Protein AF-A0A657AWH0-F1 (afdb_monomer)

Structure (mmCIF, N/CA/C/O backbone):
data_AF-A0A657AWH0-F1
#
_entry.id   AF-A0A657AWH0-F1
#
loop_
_atom_site.group_PDB
_atom_site.id
_atom_site.type_symbol
_atom_site.label_atom_id
_atom_site.label_alt_id
_atom_site.label_comp_id
_atom_site.label_asym_id
_atom_site.label_entity_id
_atom_site.label_seq_id
_atom_site.pdbx_PDB_ins_code
_atom_site.Cartn_x
_atom_site.Cartn_y
_atom_site.Cartn_z
_atom_site.occupancy
_atom_site.B_iso_or_equiv
_atom_site.auth_seq_id
_atom_site.auth_comp_id
_atom_site.auth_asym_id
_atom_site.auth_atom_id
_atom_site.pdbx_PDB_model_num
ATOM 1 N N . MET A 1 1 ? -33.103 8.317 10.603 1.00 41.94 1 MET A N 1
ATOM 2 C CA . MET A 1 1 ? -32.409 8.074 11.887 1.00 41.94 1 MET A CA 1
ATOM 3 C C . MET A 1 1 ? -31.650 9.346 12.237 1.00 41.94 1 MET A C 1
ATOM 5 O O . MET A 1 1 ? -31.169 9.985 11.307 1.00 41.94 1 MET A O 1
ATOM 9 N N . PRO A 1 2 ? -31.674 9.815 13.493 1.00 45.28 2 PRO A N 1
ATOM 10 C CA . PRO A 1 2 ? -31.278 11.178 13.816 1.00 45.28 2 PRO A CA 1
ATOM 11 C C . PRO A 1 2 ? -29.752 11.304 13.799 1.00 45.28 2 PRO A C 1
ATOM 13 O O . PRO A 1 2 ? -29.059 10.669 14.582 1.00 45.28 2 PRO A O 1
ATOM 16 N N . VAL A 1 3 ? -29.249 12.171 12.924 1.00 48.19 3 VAL A N 1
ATOM 17 C CA . VAL A 1 3 ? -27.823 12.507 12.744 1.00 48.19 3 VAL A CA 1
ATOM 18 C C . VAL A 1 3 ? -27.171 13.054 14.033 1.00 48.19 3 VAL A C 1
ATOM 20 O O . VAL A 1 3 ? -25.956 13.026 14.174 1.00 48.19 3 VAL A O 1
ATOM 23 N N . PHE A 1 4 ? -27.971 13.490 15.012 1.00 43.38 4 PHE A N 1
ATOM 24 C CA . PHE A 1 4 ? -27.504 14.052 16.284 1.00 43.38 4 PHE A CA 1
ATOM 25 C C . PHE A 1 4 ? -26.881 13.033 17.257 1.00 43.38 4 PHE A C 1
ATOM 27 O O . PHE A 1 4 ? -26.066 13.433 18.076 1.00 43.38 4 PHE A O 1
ATOM 34 N N . ALA A 1 5 ? -27.216 11.739 17.167 1.00 62.78 5 ALA A N 1
ATOM 35 C CA . ALA A 1 5 ? -26.705 10.730 18.107 1.00 62.78 5 ALA A CA 1
ATOM 36 C C . ALA A 1 5 ? -25.259 10.290 17.805 1.00 62.78 5 ALA A C 1
ATOM 38 O O . ALA A 1 5 ? -24.526 9.920 18.716 1.00 62.78 5 ALA A O 1
ATOM 39 N N . ILE A 1 6 ? -24.837 10.351 16.538 1.00 68.44 6 ILE A N 1
ATOM 40 C CA . ILE A 1 6 ? -23.516 9.861 16.113 1.00 68.44 6 ILE A CA 1
ATOM 41 C C . ILE A 1 6 ? -22.410 10.826 16.551 1.00 68.44 6 ILE A C 1
ATOM 43 O O . ILE A 1 6 ? -21.406 10.380 17.092 1.00 68.44 6 ILE A O 1
ATOM 47 N N . ALA A 1 7 ? -22.614 12.138 16.396 1.00 77.12 7 ALA A N 1
ATOM 48 C CA . ALA A 1 7 ? -21.608 13.141 16.756 1.00 77.12 7 ALA A CA 1
ATOM 49 C C . ALA A 1 7 ? -21.293 13.161 18.266 1.00 77.12 7 ALA A C 1
ATOM 51 O O . ALA A 1 7 ? -20.150 13.373 18.666 1.00 77.12 7 ALA A O 1
ATOM 52 N N . GLU A 1 8 ? -22.299 12.922 19.113 1.00 83.50 8 GLU A N 1
ATOM 53 C CA . GLU A 1 8 ? -22.112 12.829 20.565 1.00 83.50 8 GLU A CA 1
ATOM 54 C C . GLU A 1 8 ? -21.352 11.551 20.953 1.00 83.50 8 GLU A C 1
ATOM 56 O O . GLU A 1 8 ? -20.449 11.586 21.789 1.00 83.50 8 GLU A O 1
ATOM 61 N N . VAL A 1 9 ? -21.665 10.423 20.307 1.00 85.25 9 VAL A N 1
ATOM 62 C CA . VAL A 1 9 ? -20.951 9.157 20.524 1.00 85.25 9 VAL A CA 1
ATOM 63 C C . VAL A 1 9 ? -19.504 9.238 20.039 1.00 85.25 9 VAL A C 1
ATOM 65 O O . VAL A 1 9 ? -18.604 8.807 20.755 1.00 85.25 9 VAL A O 1
ATOM 68 N N . GLU A 1 10 ? -19.265 9.833 18.873 1.00 88.00 10 GLU A N 1
ATOM 69 C CA . GLU A 1 10 ? -17.925 10.075 18.334 1.00 88.00 10 GLU A CA 1
ATOM 70 C C . GLU A 1 10 ? -17.075 10.891 19.315 1.00 88.00 10 GLU A C 1
ATOM 72 O O . GLU A 1 10 ? -16.005 10.435 19.715 1.00 88.00 10 GLU A O 1
ATOM 77 N N . GLN A 1 11 ? -17.587 12.021 19.819 1.00 87.88 11 GLN A N 1
ATOM 78 C CA . GLN A 1 11 ? -16.878 12.821 20.826 1.00 87.88 11 GLN A CA 1
ATOM 79 C C . GLN A 1 11 ? -16.586 12.048 22.117 1.00 87.88 11 GLN A C 1
ATOM 81 O O . GLN A 1 11 ? -15.504 12.190 22.696 1.00 87.88 11 GLN A O 1
ATOM 86 N N . ASN A 1 12 ? -17.533 11.232 22.587 1.00 89.44 12 ASN A N 1
ATOM 87 C CA . ASN A 1 12 ? -17.346 10.423 23.790 1.00 89.44 12 ASN A CA 1
ATOM 88 C C . ASN A 1 12 ? -16.247 9.373 23.595 1.00 89.44 12 ASN A C 1
ATOM 90 O O . ASN A 1 12 ? -15.359 9.247 24.444 1.00 89.44 12 ASN A O 1
ATOM 94 N N . ILE A 1 13 ? -16.273 8.670 22.461 1.00 91.12 13 ILE A N 1
ATOM 95 C CA . ILE A 1 13 ? -15.267 7.676 22.081 1.00 91.12 13 ILE A CA 1
ATOM 96 C C . ILE A 1 13 ? -13.889 8.330 21.963 1.00 91.12 13 ILE A C 1
ATOM 98 O O . ILE A 1 13 ? -12.938 7.861 22.588 1.00 91.12 13 ILE A O 1
ATOM 102 N N . GLU A 1 14 ? -13.774 9.439 21.232 1.00 90.44 14 GLU A N 1
ATOM 103 C CA . GLU A 1 14 ? -12.513 10.165 21.070 1.00 90.44 14 GLU A CA 1
ATOM 104 C C . GLU A 1 14 ? -11.938 10.623 22.414 1.00 90.44 14 GLU A C 1
ATOM 106 O O . GLU A 1 14 ? -10.754 10.421 22.697 1.00 90.44 14 GLU A O 1
ATOM 111 N N . SER A 1 15 ? -12.774 11.213 23.272 1.00 90.00 15 SER A N 1
ATOM 112 C CA . SER A 1 15 ? -12.356 11.701 24.588 1.00 90.00 15 SER A CA 1
ATOM 113 C C . SER A 1 15 ? -11.879 10.568 25.496 1.00 90.00 15 SER A C 1
ATOM 115 O O . SER A 1 15 ? -10.852 10.703 26.168 1.00 90.00 15 SER A O 1
ATOM 117 N N . ALA A 1 16 ? -12.603 9.446 25.521 1.00 90.81 16 ALA A N 1
ATOM 118 C CA . ALA A 1 16 ? -12.255 8.286 26.334 1.00 90.81 16 ALA A CA 1
ATOM 119 C C . ALA A 1 16 ? -10.947 7.638 25.859 1.00 90.81 16 ALA A C 1
ATOM 121 O O . ALA A 1 16 ? -10.026 7.439 26.658 1.00 90.81 16 ALA A O 1
ATOM 122 N N . LEU A 1 17 ? -10.824 7.395 24.551 1.00 89.31 17 LEU A N 1
ATOM 123 C CA . LEU A 1 17 ? -9.635 6.793 23.956 1.00 89.31 17 LEU A CA 1
ATOM 124 C C . LEU A 1 17 ? -8.396 7.665 24.143 1.00 89.31 17 LEU A C 1
ATOM 126 O O . LEU A 1 17 ? -7.354 7.159 24.550 1.00 89.31 17 LEU A O 1
ATOM 130 N N . LYS A 1 18 ? -8.508 8.980 23.936 1.00 89.69 18 LYS A N 1
ATOM 131 C CA . LYS A 1 18 ? -7.383 9.909 24.108 1.00 89.69 18 LYS A CA 1
ATOM 132 C C . LYS A 1 18 ? -6.888 9.978 25.554 1.00 89.69 18 LYS A C 1
ATOM 134 O O . LYS A 1 18 ? -5.698 10.172 25.787 1.00 89.69 18 LYS A O 1
ATOM 139 N N . LYS A 1 19 ? -7.781 9.816 26.538 1.00 90.31 19 LYS A N 1
ATOM 140 C CA . LYS A 1 19 ? -7.402 9.742 27.960 1.00 90.31 19 LYS A CA 1
ATOM 141 C C . LYS A 1 19 ? -6.663 8.446 28.289 1.00 90.31 19 LYS A C 1
ATOM 143 O O . LYS A 1 19 ? -5.699 8.487 29.047 1.00 90.31 19 LYS A O 1
ATOM 148 N N . ALA A 1 20 ? -7.116 7.317 27.745 1.00 89.50 20 ALA A N 1
ATOM 149 C CA . ALA A 1 20 ? -6.530 6.005 28.016 1.00 89.50 20 ALA A CA 1
ATOM 150 C C . ALA A 1 20 ? -5.226 5.760 27.236 1.00 89.50 20 ALA A C 1
ATOM 152 O O . ALA A 1 20 ? -4.287 5.169 27.768 1.00 89.50 20 ALA A O 1
ATOM 153 N N . VAL A 1 21 ? -5.158 6.226 25.986 1.00 87.81 21 VAL A N 1
ATOM 154 C CA . VAL A 1 21 ? -4.038 6.025 25.061 1.00 87.81 21 VAL A CA 1
ATOM 155 C C . VAL A 1 21 ? -3.702 7.359 24.376 1.00 87.81 21 VAL A C 1
ATOM 157 O O . VAL A 1 21 ? -4.135 7.608 23.253 1.00 87.81 21 VAL A O 1
ATOM 160 N N . PRO A 1 22 ? -2.905 8.237 25.016 1.00 86.38 22 PRO A N 1
ATOM 161 C CA . PRO A 1 22 ? -2.640 9.588 24.507 1.00 86.38 22 PRO A CA 1
ATOM 162 C C . PRO A 1 22 ? -1.985 9.653 23.120 1.00 86.38 22 PRO A C 1
ATOM 164 O O . PRO A 1 22 ? -2.101 10.673 22.447 1.00 86.38 22 PRO A O 1
ATOM 167 N N . GLN A 1 23 ? -1.292 8.587 22.701 1.00 84.31 23 GLN A N 1
ATOM 168 C CA . GLN A 1 23 ? -0.669 8.481 21.375 1.00 84.31 23 GLN A CA 1
ATOM 169 C C . GLN A 1 23 ? -1.602 7.963 20.264 1.00 84.31 23 GLN A C 1
ATOM 171 O O . GLN A 1 23 ? -1.185 7.885 19.108 1.00 84.31 23 GLN A O 1
ATOM 176 N N . LEU A 1 24 ? -2.830 7.555 20.600 1.00 83.69 24 LEU A N 1
ATOM 177 C CA . LEU A 1 24 ? -3.808 7.101 19.618 1.00 83.69 24 LEU A CA 1
ATOM 178 C C . LEU A 1 24 ? -4.479 8.323 18.984 1.00 83.69 24 LEU A C 1
ATOM 180 O O . LEU A 1 24 ? -5.140 9.098 19.677 1.00 83.69 24 LEU A O 1
ATOM 184 N N . GLU A 1 25 ? -4.323 8.489 17.673 1.00 84.69 25 GLU A N 1
ATOM 185 C CA . GLU A 1 25 ? -5.024 9.529 16.922 1.00 84.69 25 GLU A CA 1
ATOM 186 C C . GLU A 1 25 ? -6.218 8.898 16.217 1.00 84.69 25 GLU A C 1
ATOM 188 O O . GLU A 1 25 ? -6.067 8.112 15.283 1.00 84.69 25 GLU A O 1
ATOM 193 N N . VAL A 1 26 ? -7.418 9.240 16.682 1.00 87.00 26 VAL A N 1
ATOM 194 C CA . VAL A 1 26 ? -8.656 8.826 16.025 1.00 87.00 26 VAL A CA 1
ATOM 195 C C . VAL A 1 26 ? -8.790 9.593 14.712 1.00 87.00 26 VAL A C 1
ATOM 197 O O . VAL A 1 26 ? -8.784 10.821 14.699 1.00 87.00 26 VAL A O 1
ATOM 200 N N . VAL A 1 27 ? -8.883 8.857 13.604 1.00 85.94 27 VAL A N 1
ATOM 201 C CA . VAL A 1 27 ? -9.060 9.419 12.257 1.00 85.94 27 VAL A CA 1
ATOM 202 C C . VAL A 1 27 ? -10.527 9.420 11.846 1.00 85.94 27 VAL A C 1
ATOM 204 O O . VAL A 1 27 ? -10.969 10.328 11.148 1.00 85.94 27 VAL A O 1
ATOM 207 N N . SER A 1 28 ? -11.277 8.390 12.236 1.00 86.88 28 SER A N 1
ATOM 208 C CA . SER A 1 28 ? -12.703 8.286 11.922 1.00 86.88 28 SER A CA 1
ATOM 209 C C . SER A 1 28 ? -13.409 7.303 12.844 1.00 86.88 28 SER A C 1
ATOM 211 O O . SER A 1 28 ? -12.849 6.239 13.136 1.00 86.88 28 SER A O 1
ATOM 213 N N . VAL A 1 29 ? -14.660 7.603 13.188 1.00 90.00 29 VAL A N 1
ATOM 214 C CA . VAL A 1 29 ? -15.580 6.698 13.887 1.00 90.00 29 VAL A CA 1
ATOM 215 C C . VAL A 1 29 ? -16.730 6.311 12.953 1.00 90.00 29 VAL A C 1
ATOM 217 O O . VAL A 1 29 ? -17.331 7.162 12.304 1.00 90.00 29 VAL A O 1
ATOM 220 N N . ALA A 1 30 ? -17.040 5.018 12.871 1.00 89.12 30 ALA A N 1
ATOM 221 C CA . ALA A 1 30 ? -18.118 4.479 12.048 1.00 89.12 30 ALA A CA 1
ATOM 222 C C . ALA A 1 30 ? -19.004 3.520 12.853 1.00 89.12 30 ALA A C 1
ATOM 224 O O . ALA A 1 30 ? -18.533 2.794 13.729 1.00 89.12 30 ALA A O 1
ATOM 225 N N . GLU A 1 31 ? -20.301 3.495 12.550 1.00 91.31 31 GLU A N 1
ATOM 226 C CA . GLU A 1 31 ? -21.222 2.520 13.136 1.00 91.31 31 GLU A CA 1
ATOM 227 C C . GLU A 1 31 ? -20.925 1.108 12.619 1.00 91.31 31 GLU A C 1
ATOM 229 O O . GLU A 1 31 ? -20.654 0.907 11.432 1.00 91.31 31 GLU A O 1
ATOM 234 N N . THR A 1 32 ? -21.035 0.111 13.499 1.00 91.94 32 THR A N 1
ATOM 235 C CA . THR A 1 32 ? -21.048 -1.293 13.074 1.00 91.94 32 THR A CA 1
ATOM 236 C C . THR A 1 32 ? -22.480 -1.831 13.007 1.00 91.94 32 THR A C 1
ATOM 238 O O . THR A 1 32 ? -23.384 -1.283 13.638 1.00 91.94 32 THR A O 1
ATOM 241 N N . PRO A 1 33 ? -22.714 -2.962 12.315 1.00 90.94 33 PRO A N 1
ATOM 242 C CA . PRO A 1 33 ? -23.993 -3.671 12.388 1.00 90.94 33 PRO A CA 1
ATOM 243 C C . PRO A 1 33 ? -24.347 -4.190 13.797 1.00 90.94 33 PRO A C 1
ATOM 245 O O . PRO A 1 33 ? -25.477 -4.628 14.018 1.00 90.94 33 PRO A O 1
ATOM 248 N N . VAL A 1 34 ? -23.393 -4.192 14.738 1.00 92.69 34 VAL A N 1
ATOM 249 C CA . VAL A 1 34 ? -23.594 -4.607 16.129 1.00 92.69 34 VAL A CA 1
ATOM 250 C C . VAL A 1 34 ? -23.960 -3.377 16.955 1.00 92.69 34 VAL A C 1
ATOM 252 O O . VAL A 1 34 ? -23.153 -2.469 17.144 1.00 92.69 34 VAL A O 1
ATOM 255 N N . GLY A 1 35 ? -25.192 -3.352 17.467 1.00 92.75 35 GLY A N 1
ATOM 256 C CA . GLY A 1 35 ? -25.693 -2.234 18.265 1.00 92.75 35 GLY A CA 1
ATOM 257 C C . GLY A 1 35 ? -24.785 -1.918 19.456 1.00 92.75 35 GLY A C 1
ATOM 258 O O . GLY A 1 35 ? -24.400 -2.810 20.209 1.00 92.75 35 GLY A O 1
ATOM 259 N N . GLY A 1 36 ? -24.453 -0.637 19.620 1.00 91.62 36 GLY A N 1
ATOM 260 C CA . GLY A 1 36 ? -23.593 -0.158 20.703 1.00 91.62 36 GLY A CA 1
ATOM 261 C C . GLY A 1 36 ? -22.093 -0.367 20.477 1.00 91.62 36 GLY A C 1
ATOM 262 O O . GLY A 1 36 ? -21.321 0.030 21.345 1.00 91.62 36 GLY A O 1
ATOM 263 N N . ILE A 1 37 ? -21.677 -0.940 19.342 1.00 94.31 37 ILE A N 1
ATOM 264 C CA . ILE A 1 37 ? -20.270 -1.083 18.957 1.00 94.31 37 ILE A CA 1
ATOM 265 C C . ILE A 1 37 ? -19.978 -0.220 17.731 1.00 94.31 37 ILE A C 1
ATOM 267 O O . ILE A 1 37 ? -20.687 -0.264 16.723 1.00 94.31 37 ILE A O 1
ATOM 271 N N . TYR A 1 38 ? -18.893 0.534 17.824 1.00 93.56 38 TYR A N 1
ATOM 272 C CA . TYR A 1 38 ? -18.396 1.441 16.805 1.00 93.56 38 TYR A CA 1
ATOM 273 C C . TYR A 1 38 ? -17.012 0.992 16.371 1.00 93.56 38 TYR A C 1
ATOM 275 O O . TYR A 1 38 ? -16.238 0.462 17.166 1.00 93.56 38 TYR A O 1
ATOM 283 N N . GLN A 1 39 ? -16.701 1.200 15.104 1.00 92.38 39 GLN A N 1
ATOM 284 C CA . GLN A 1 39 ? -15.390 0.941 14.551 1.00 92.38 39 GLN A CA 1
ATOM 285 C C . GLN A 1 39 ? -14.625 2.253 14.454 1.00 92.38 39 GLN A C 1
ATOM 287 O O . GLN A 1 39 ? -15.106 3.227 13.880 1.00 92.38 39 GLN A O 1
ATOM 292 N N . VAL A 1 40 ? -13.432 2.274 15.028 1.00 90.94 40 VAL A N 1
ATOM 293 C CA . VAL A 1 40 ? -12.564 3.444 15.091 1.00 90.94 40 VAL A CA 1
ATOM 294 C C . VAL A 1 40 ? -11.303 3.131 14.312 1.00 90.94 40 VAL A C 1
ATOM 296 O O . VAL A 1 40 ? -10.645 2.130 14.587 1.00 90.94 40 VAL A O 1
ATOM 299 N N . HIS A 1 41 ? -10.970 3.973 13.337 1.00 86.88 41 HIS A N 1
ATOM 300 C CA . HIS A 1 41 ? -9.708 3.868 12.606 1.00 86.88 41 HIS A CA 1
ATOM 301 C C . HIS A 1 41 ? -8.690 4.828 13.194 1.00 86.88 41 HIS A C 1
ATOM 303 O O . HIS A 1 41 ? -8.998 6.001 13.421 1.00 86.88 41 HIS A O 1
ATOM 309 N N . ASP A 1 42 ? -7.477 4.331 13.394 1.00 81.31 42 ASP A N 1
ATOM 310 C CA . ASP A 1 42 ? -6.341 5.147 13.800 1.00 81.31 42 ASP A CA 1
ATOM 311 C C . ASP A 1 42 ? -5.532 5.653 12.590 1.00 81.31 42 ASP A C 1
ATOM 313 O O . ASP A 1 42 ? -5.810 5.334 11.426 1.00 81.31 42 ASP A O 1
ATOM 317 N N . GLN A 1 43 ? -4.490 6.438 12.858 1.00 73.38 43 GLN A N 1
ATOM 318 C CA . GLN A 1 43 ? -3.573 6.967 11.847 1.00 73.38 43 GLN A CA 1
ATOM 319 C C . GLN A 1 43 ? -2.782 5.891 11.084 1.00 73.38 43 GLN A C 1
ATOM 321 O O . GLN A 1 43 ? -2.274 6.158 9.992 1.00 73.38 43 GLN A O 1
ATOM 326 N N . SER A 1 44 ? -2.673 4.675 11.629 1.00 68.50 44 SER A N 1
ATOM 327 C CA . SER A 1 44 ? -2.062 3.528 10.948 1.00 68.50 44 SER A CA 1
ATOM 328 C C . SER A 1 44 ? -3.031 2.832 9.985 1.00 68.50 44 SER A C 1
ATOM 330 O O . SER A 1 44 ? -2.606 2.041 9.143 1.00 68.50 44 SER A O 1
ATOM 332 N N . GLY A 1 45 ? -4.325 3.159 10.068 1.00 70.06 45 GLY A N 1
ATOM 333 C CA . GLY A 1 45 ? -5.394 2.514 9.318 1.00 70.06 45 GLY A CA 1
ATOM 334 C C . GLY A 1 45 ? -5.869 1.201 9.941 1.00 70.06 45 GLY A C 1
ATOM 335 O O . GLY A 1 45 ? -6.637 0.486 9.294 1.00 70.06 45 GLY A O 1
ATOM 336 N N . GLN A 1 46 ? -5.431 0.873 11.163 1.00 74.69 46 GLN A N 1
ATOM 337 C CA . GLN A 1 46 ? -5.991 -0.243 11.919 1.00 74.69 46 GLN A CA 1
ATOM 338 C C . GLN A 1 46 ? -7.337 0.154 12.512 1.00 74.69 46 GLN A C 1
ATOM 340 O O . GLN A 1 46 ? -7.517 1.260 13.022 1.00 74.69 46 GLN A O 1
ATOM 345 N N . ALA A 1 47 ? -8.277 -0.782 12.439 1.00 84.81 47 ALA A N 1
ATOM 346 C CA . ALA A 1 47 ? -9.579 -0.647 13.056 1.00 84.81 47 ALA A CA 1
ATOM 347 C C . ALA A 1 47 ? -9.560 -1.270 14.455 1.00 84.81 47 ALA A C 1
ATOM 349 O O . ALA A 1 47 ? -9.135 -2.415 14.629 1.00 84.81 47 ALA A O 1
ATOM 350 N N . ILE A 1 48 ? -10.071 -0.534 15.435 1.00 91.19 48 ILE A N 1
ATOM 351 C CA . ILE A 1 48 ? -10.447 -1.058 16.747 1.00 91.19 48 ILE A CA 1
ATOM 352 C C . ILE A 1 48 ? -11.958 -0.943 16.914 1.00 91.19 48 ILE A C 1
ATOM 354 O O . ILE A 1 48 ? -12.592 -0.056 16.344 1.00 91.19 48 ILE A O 1
ATOM 358 N N . PHE A 1 49 ? -12.541 -1.83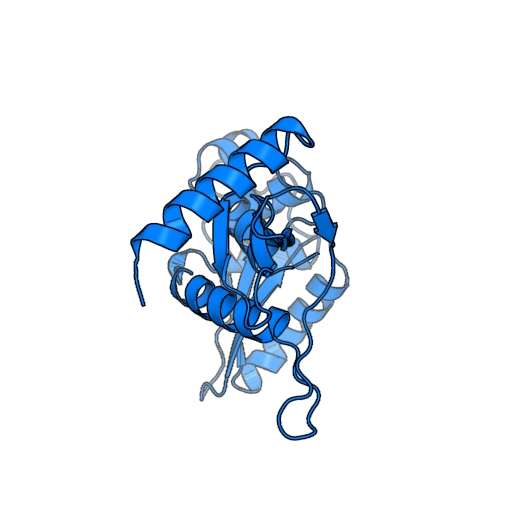5 17.701 1.00 93.69 49 PHE A N 1
ATOM 359 C CA . PHE A 1 49 ? -13.963 -1.801 18.014 1.00 93.69 49 PHE A CA 1
ATOM 360 C C . PHE A 1 49 ? -14.161 -1.277 19.420 1.00 93.69 49 PHE A C 1
ATOM 362 O O . PHE A 1 49 ? -13.496 -1.740 20.343 1.00 93.69 49 PHE A O 1
ATOM 369 N N . VAL A 1 50 ? -15.070 -0.326 19.582 1.00 94.69 50 VAL A N 1
ATOM 370 C CA . VAL A 1 50 ? -15.240 0.440 20.814 1.00 94.69 50 VAL A CA 1
ATOM 371 C C . VAL A 1 50 ? -16.715 0.490 21.181 1.00 94.69 50 VAL A C 1
ATOM 373 O O . VAL A 1 50 ? -17.575 0.641 20.313 1.00 94.69 50 VAL A O 1
ATOM 376 N N . SER A 1 51 ? -17.026 0.342 22.466 1.00 94.44 51 SER A N 1
ATOM 377 C CA . SER A 1 51 ? -18.385 0.543 22.963 1.00 94.44 51 SER A CA 1
ATOM 378 C C . SER A 1 51 ? -18.827 1.998 22.779 1.00 94.44 51 SER A C 1
ATOM 380 O O . SER A 1 51 ? -18.015 2.918 22.799 1.00 94.44 51 SER A O 1
ATOM 382 N N . SER A 1 52 ? -20.131 2.236 22.652 1.00 91.12 52 SER A N 1
ATOM 383 C CA . SER A 1 52 ? -20.711 3.573 22.439 1.00 91.12 52 SER A CA 1
ATOM 384 C C . SER A 1 52 ? -20.352 4.608 23.513 1.00 91.12 52 SER A C 1
ATOM 386 O O . SER A 1 52 ? -20.479 5.805 23.286 1.00 91.12 52 SER A O 1
ATOM 388 N N . ASN A 1 53 ? -19.948 4.154 24.701 1.00 86.81 53 ASN A N 1
ATOM 389 C CA . ASN A 1 53 ? -19.501 4.994 25.811 1.00 86.81 53 ASN A CA 1
ATOM 390 C C . ASN A 1 53 ? -17.968 5.144 25.897 1.00 86.81 53 ASN A C 1
ATOM 392 O O . ASN A 1 53 ? -17.483 5.844 26.779 1.00 86.81 53 ASN A O 1
ATOM 396 N N . GLY A 1 54 ? -17.201 4.487 25.020 1.00 89.50 54 GLY A N 1
ATOM 397 C CA . GLY A 1 54 ? -15.738 4.561 24.993 1.00 89.50 54 GLY A CA 1
ATOM 398 C C . GLY A 1 54 ? -15.013 3.782 26.097 1.00 89.50 54 GLY A C 1
ATOM 399 O O . GLY A 1 54 ? -13.788 3.833 26.162 1.00 89.50 54 GLY A O 1
ATOM 400 N N . GLU A 1 55 ? -15.731 3.074 26.974 1.00 91.44 55 GLU A N 1
ATOM 401 C CA . GLU A 1 55 ? -15.148 2.414 28.155 1.00 91.44 55 GLU A CA 1
ATOM 402 C C . GLU A 1 55 ? -14.482 1.067 27.845 1.00 91.44 55 GLU A C 1
ATOM 404 O O . GLU A 1 55 ? -13.587 0.638 28.574 1.00 91.44 55 GLU A O 1
ATOM 409 N N . TYR A 1 56 ? -14.905 0.398 26.771 1.00 92.62 56 TYR A N 1
ATOM 410 C CA . TYR A 1 56 ? -14.396 -0.908 26.372 1.00 92.62 56 TYR A CA 1
ATOM 411 C C . TYR A 1 56 ? -13.976 -0.875 24.912 1.00 92.62 56 TYR A C 1
ATOM 413 O O . TYR A 1 56 ? -14.693 -0.345 24.063 1.00 92.62 56 TYR A O 1
ATOM 421 N N . PHE A 1 57 ? -12.844 -1.503 24.610 1.00 92.69 57 PHE A N 1
ATOM 422 C CA . PHE A 1 57 ? -12.428 -1.734 23.237 1.00 92.69 57 PHE A CA 1
ATOM 423 C C . PHE A 1 57 ? -11.845 -3.132 23.054 1.00 92.69 57 PHE A C 1
ATOM 425 O O . PHE A 1 57 ? -11.357 -3.754 23.999 1.00 92.69 57 PHE A O 1
ATOM 432 N N . PHE A 1 58 ? -11.888 -3.619 21.819 1.00 92.00 58 PHE A N 1
ATOM 433 C CA . PHE A 1 58 ? -11.239 -4.852 21.402 1.00 92.00 58 PHE A CA 1
ATOM 434 C C . PHE A 1 58 ? -10.646 -4.706 20.002 1.00 92.00 58 PHE A C 1
ATOM 436 O O . PHE A 1 58 ? -11.064 -3.869 19.199 1.00 92.00 58 PHE A O 1
ATOM 443 N N . THR A 1 59 ? -9.651 -5.537 19.715 1.00 89.81 59 THR A N 1
ATOM 444 C CA . THR A 1 59 ? -9.007 -5.628 18.405 1.00 89.81 59 THR A CA 1
ATOM 445 C C . THR A 1 59 ? -9.402 -6.938 17.732 1.00 89.81 59 THR A C 1
ATOM 447 O O . THR A 1 59 ? -9.722 -7.923 18.401 1.00 89.81 59 THR A O 1
ATOM 450 N N . GLY A 1 60 ? -9.404 -6.956 16.400 1.00 88.56 60 GLY A N 1
ATOM 451 C CA . GLY A 1 60 ? -9.722 -8.150 15.624 1.00 88.56 60 GLY A CA 1
ATOM 452 C C . GLY A 1 60 ? -10.596 -7.845 14.419 1.00 88.56 60 GLY A C 1
ATOM 453 O O . GLY A 1 60 ? -10.511 -6.777 13.825 1.00 88.56 60 GLY A O 1
ATOM 454 N N . GLU A 1 61 ? -11.431 -8.813 14.060 1.00 91.38 61 GLU A N 1
ATOM 455 C CA . GLU A 1 61 ? -12.263 -8.788 12.861 1.00 91.38 61 GLU A CA 1
ATOM 456 C C . GLU A 1 61 ? -13.722 -9.031 13.251 1.00 91.38 61 GLU A C 1
ATOM 458 O O . GLU A 1 61 ? -14.018 -9.911 14.065 1.00 91.38 61 GLU A O 1
ATOM 463 N N . LEU A 1 62 ? -14.640 -8.290 12.635 1.00 93.25 62 LEU A N 1
ATOM 464 C CA . LEU A 1 62 ? -1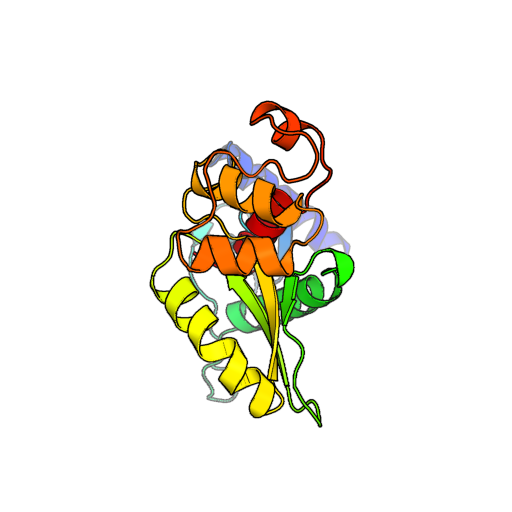6.070 -8.500 12.796 1.00 93.25 62 LEU A CA 1
ATOM 465 C C . LEU A 1 62 ? -16.573 -9.476 11.731 1.00 93.25 62 LEU A C 1
ATOM 467 O O . LEU A 1 62 ? -16.497 -9.200 10.533 1.00 93.25 62 LEU A O 1
ATOM 471 N N . TYR A 1 63 ? -17.145 -10.596 12.171 1.00 95.25 63 TYR A N 1
ATOM 472 C CA . TYR A 1 63 ? -17.786 -11.573 11.296 1.00 95.25 63 TYR A CA 1
ATOM 473 C C . TYR A 1 63 ? -19.303 -11.575 11.485 1.00 95.25 63 TYR A C 1
ATOM 475 O O . TYR A 1 63 ? -19.804 -11.601 12.607 1.00 95.25 63 TYR A O 1
ATOM 483 N N . SER A 1 64 ? -20.035 -11.603 10.376 1.00 95.38 64 SER A N 1
ATOM 484 C CA . SER A 1 64 ? -21.474 -11.849 10.335 1.00 95.38 64 SER A CA 1
ATOM 485 C C . SER A 1 64 ? -21.747 -13.321 10.043 1.00 95.38 64 SER A C 1
ATOM 487 O O . SER A 1 64 ? -21.038 -13.942 9.253 1.00 95.38 64 SER A O 1
ATOM 489 N N . THR A 1 65 ? -22.794 -13.864 10.661 1.00 96.81 65 THR A N 1
ATOM 490 C CA . THR A 1 65 ? -23.360 -15.194 10.366 1.00 96.81 65 THR A CA 1
ATOM 491 C C . THR A 1 65 ? -24.778 -15.107 9.785 1.00 96.81 65 THR A C 1
ATOM 493 O O . THR A 1 65 ? -25.473 -16.120 9.648 1.00 96.81 65 THR A O 1
ATOM 496 N N . ILE A 1 66 ? -25.233 -13.893 9.446 1.00 94.88 66 ILE A N 1
ATOM 497 C CA . ILE A 1 66 ? -26.582 -13.626 8.932 1.00 94.88 66 ILE A CA 1
ATOM 498 C C . ILE A 1 66 ? -26.818 -14.436 7.652 1.00 94.88 66 ILE A C 1
ATOM 500 O O . ILE A 1 66 ? -25.969 -14.512 6.766 1.00 94.88 66 ILE A O 1
ATOM 504 N N . GLY A 1 67 ? -27.989 -15.069 7.555 1.00 93.19 67 GLY A N 1
ATOM 505 C CA . GLY A 1 67 ? -28.327 -15.928 6.417 1.00 93.19 67 GLY A CA 1
ATOM 506 C C . GLY A 1 67 ? -27.549 -17.249 6.376 1.00 93.19 67 GLY A C 1
ATOM 507 O O . GLY A 1 67 ? -27.494 -17.881 5.324 1.00 93.19 67 GLY A O 1
ATOM 508 N N . GLY A 1 68 ? -26.934 -17.666 7.490 1.00 94.88 68 GLY A N 1
ATOM 509 C CA . GLY A 1 68 ? -26.210 -18.937 7.594 1.00 94.88 68 GLY A CA 1
ATOM 510 C C . GLY A 1 68 ? -24.852 -18.939 6.889 1.00 94.88 68 GLY A C 1
ATOM 511 O O . GLY A 1 68 ? -24.326 -20.005 6.575 1.00 94.88 68 GLY A O 1
ATOM 512 N N . ARG A 1 69 ? -24.287 -17.761 6.606 1.00 94.62 69 ARG A N 1
ATOM 513 C CA . ARG A 1 69 ? -23.004 -17.600 5.913 1.00 94.62 69 ARG A CA 1
ATOM 514 C C . ARG A 1 69 ? -22.052 -16.800 6.780 1.00 94.62 69 ARG A C 1
ATOM 516 O O . ARG A 1 69 ? -22.444 -15.770 7.309 1.00 94.62 69 ARG A O 1
ATOM 523 N N . LEU A 1 70 ? -20.807 -17.258 6.875 1.00 95.75 70 LEU A N 1
ATOM 524 C CA . LEU A 1 70 ? -19.742 -16.501 7.519 1.00 95.75 70 LEU A CA 1
ATOM 525 C C . LEU A 1 70 ? -19.223 -15.431 6.546 1.00 95.75 70 LEU A C 1
ATOM 527 O O . LEU A 1 70 ? -18.694 -15.766 5.486 1.00 95.75 70 LEU A O 1
ATOM 531 N N . GLU A 1 71 ? -19.378 -14.158 6.894 1.00 95.69 71 GLU A N 1
ATOM 532 C CA 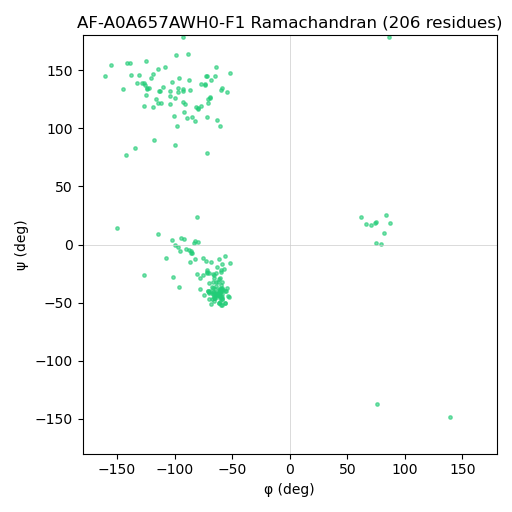. GLU A 1 71 ? -18.882 -13.013 6.120 1.00 95.69 71 GLU A CA 1
ATOM 533 C C . GLU A 1 71 ? -17.993 -12.144 7.012 1.00 95.69 71 GLU A C 1
ATOM 535 O O . GLU A 1 71 ? -18.406 -11.761 8.103 1.00 95.69 71 GLU A O 1
ATOM 540 N N . ASN A 1 72 ? -16.780 -11.819 6.559 1.00 94.44 72 ASN A N 1
ATOM 541 C CA . ASN A 1 72 ? -15.917 -10.868 7.256 1.00 94.44 72 ASN A CA 1
ATOM 542 C C . ASN A 1 72 ? -16.329 -9.431 6.883 1.00 94.44 72 ASN A C 1
ATOM 544 O O . ASN A 1 72 ? -16.062 -8.965 5.773 1.00 94.44 72 ASN A O 1
ATOM 548 N N . ILE A 1 73 ? -16.984 -8.740 7.814 1.00 92.62 73 ILE A N 1
ATOM 549 C CA . ILE A 1 73 ? -17.477 -7.370 7.641 1.00 92.62 73 ILE A CA 1
ATOM 550 C C . ILE A 1 73 ? -16.315 -6.375 7.604 1.00 92.62 73 ILE A C 1
ATOM 552 O O . ILE A 1 73 ? -16.305 -5.480 6.759 1.00 92.62 73 ILE A O 1
ATOM 556 N N . SER A 1 74 ? -15.304 -6.574 8.448 1.00 89.94 74 SER A N 1
ATOM 557 C CA . SER A 1 74 ? -14.098 -5.740 8.475 1.00 89.94 74 SER A CA 1
ATOM 558 C C . SER A 1 74 ? -13.339 -5.786 7.150 1.00 89.94 74 SER A C 1
ATOM 560 O O . SER A 1 74 ? -12.915 -4.756 6.630 1.00 89.94 74 SER A O 1
ATOM 562 N N . GLU A 1 75 ? -13.212 -6.967 6.543 1.00 89.25 75 GLU A N 1
ATOM 563 C CA . GLU A 1 75 ? -12.574 -7.106 5.235 1.00 89.25 75 GLU A CA 1
ATOM 564 C C . GLU A 1 75 ? -13.397 -6.456 4.121 1.00 89.25 75 GLU A C 1
ATOM 566 O O . GLU A 1 75 ? -12.823 -5.839 3.229 1.00 89.25 75 GLU A O 1
ATOM 571 N N . LYS A 1 76 ? -14.729 -6.529 4.178 1.00 89.88 76 LYS A N 1
ATOM 572 C CA . LYS A 1 76 ? -15.608 -5.869 3.202 1.00 89.88 76 LYS A CA 1
ATOM 573 C C . LYS A 1 76 ? -15.428 -4.352 3.206 1.00 89.88 76 LYS A C 1
ATOM 575 O O . LYS A 1 76 ? -15.331 -3.736 2.145 1.00 89.88 76 LYS A O 1
ATOM 580 N N . GLU A 1 77 ? -15.333 -3.755 4.388 1.00 86.69 77 GLU A N 1
ATOM 581 C CA . GLU A 1 77 ? -15.046 -2.329 4.533 1.00 86.69 77 GLU A CA 1
ATOM 582 C C . GLU A 1 77 ? -13.633 -1.988 4.044 1.00 86.69 77 GLU A C 1
ATOM 584 O O . GLU A 1 77 ? -13.459 -1.061 3.249 1.00 86.69 77 GLU A O 1
ATOM 589 N N . ARG A 1 78 ? -12.616 -2.776 4.430 1.00 86.12 78 ARG A N 1
ATOM 590 C CA . ARG A 1 78 ? -11.248 -2.589 3.919 1.00 86.12 78 ARG A CA 1
ATOM 591 C C . ARG A 1 78 ? -11.190 -2.689 2.403 1.00 86.12 78 ARG A C 1
ATOM 593 O O . ARG A 1 78 ? -10.472 -1.914 1.781 1.00 86.12 78 ARG A O 1
ATOM 600 N N . GLN A 1 79 ? -11.932 -3.604 1.787 1.00 88.75 79 GLN A N 1
ATOM 601 C CA . GLN A 1 79 ? -12.013 -3.716 0.331 1.00 88.75 79 GLN A CA 1
ATOM 602 C C . GLN A 1 79 ? -12.622 -2.468 -0.305 1.00 88.75 79 GLN A C 1
ATOM 604 O O . GLN A 1 79 ? -12.081 -1.986 -1.300 1.00 88.75 79 GLN A O 1
ATOM 609 N N . ALA A 1 80 ? -13.685 -1.909 0.280 1.00 88.44 80 ALA A N 1
ATOM 610 C CA . ALA A 1 80 ? -14.261 -0.649 -0.183 1.00 88.44 80 ALA A CA 1
ATOM 611 C C . ALA A 1 80 ? -13.235 0.495 -0.098 1.00 88.44 80 ALA A C 1
ATOM 613 O O . ALA A 1 80 ? -12.964 1.152 -1.105 1.00 88.44 80 ALA A O 1
ATOM 614 N N . LYS A 1 81 ? -12.567 0.642 1.054 1.00 85.25 81 LYS A N 1
ATOM 615 C CA . LYS A 1 81 ? -11.517 1.649 1.280 1.00 85.25 81 LYS A CA 1
ATOM 616 C C . LYS A 1 81 ? -10.336 1.483 0.319 1.00 85.25 81 LYS A C 1
ATOM 618 O O . LYS A 1 81 ? -9.911 2.441 -0.318 1.00 85.25 81 LYS A O 1
ATOM 623 N N . ARG A 1 82 ? -9.835 0.258 0.129 1.00 88.25 82 ARG A N 1
ATOM 624 C CA . ARG A 1 82 ? -8.796 -0.059 -0.872 1.00 88.25 82 ARG A CA 1
ATOM 625 C C . ARG A 1 82 ? -9.254 0.298 -2.287 1.00 88.25 82 ARG A C 1
ATOM 627 O O . ARG A 1 82 ? -8.453 0.794 -3.072 1.00 88.25 82 ARG A O 1
ATOM 634 N N . GLY A 1 83 ? -10.527 0.078 -2.615 1.00 90.19 83 GLY A N 1
ATOM 635 C CA . GLY A 1 83 ? -11.120 0.472 -3.893 1.00 90.19 83 GLY A CA 1
ATOM 636 C C . GLY A 1 83 ? -11.091 1.984 -4.130 1.00 90.19 83 GLY A C 1
ATOM 637 O O . GLY A 1 83 ? -10.828 2.420 -5.249 1.00 90.19 83 GLY A O 1
ATOM 638 N N . GLU A 1 84 ? -11.308 2.789 -3.091 1.00 88.94 84 GLU A N 1
ATOM 639 C CA . GLU A 1 84 ? -11.164 4.249 -3.149 1.00 88.94 84 GLU A CA 1
ATOM 640 C C . GLU A 1 84 ? -9.699 4.669 -3.291 1.00 88.94 84 GLU A C 1
ATOM 642 O O . GLU A 1 84 ? -9.363 5.434 -4.197 1.00 88.94 84 GLU A O 1
ATOM 647 N N . LEU A 1 85 ? -8.809 4.092 -2.481 1.00 88.50 85 LEU A N 1
ATOM 648 C CA . LEU A 1 85 ? -7.368 4.346 -2.556 1.00 88.50 85 LEU A CA 1
ATOM 649 C C . LEU A 1 85 ? -6.778 3.969 -3.924 1.00 88.50 85 LEU A C 1
ATOM 651 O O . LEU A 1 85 ? -5.880 4.642 -4.424 1.00 88.50 85 LEU A O 1
ATOM 655 N N . LEU A 1 86 ? -7.287 2.918 -4.578 1.00 89.06 86 LEU A N 1
ATOM 656 C CA . LEU A 1 86 ? -6.849 2.533 -5.924 1.00 89.06 86 LEU A CA 1
ATOM 657 C C . LEU A 1 86 ? -7.136 3.619 -6.970 1.00 89.06 86 LEU A C 1
ATOM 659 O O . LEU A 1 86 ? -6.358 3.749 -7.923 1.00 89.06 86 LEU A O 1
ATOM 663 N N . LYS A 1 87 ? -8.229 4.376 -6.793 1.00 88.81 87 LYS A N 1
ATOM 664 C CA . LYS A 1 87 ? -8.636 5.476 -7.681 1.00 88.81 87 LYS A CA 1
ATOM 665 C C . LYS A 1 87 ? -7.776 6.723 -7.490 1.00 88.81 87 LYS A C 1
ATOM 667 O O . LYS A 1 87 ? -7.619 7.472 -8.443 1.00 88.81 87 LYS A O 1
ATOM 672 N N . SER A 1 88 ? -7.191 6.926 -6.307 1.00 86.81 88 SER A N 1
ATOM 673 C CA . SER A 1 88 ? -6.303 8.065 -6.027 1.00 86.81 88 SER A CA 1
ATOM 674 C C . SER A 1 88 ? -4.851 7.854 -6.479 1.00 86.81 88 SER A C 1
ATOM 676 O O . SER A 1 88 ? -3.989 8.690 -6.209 1.00 86.81 88 SER A O 1
ATOM 678 N N . ILE A 1 89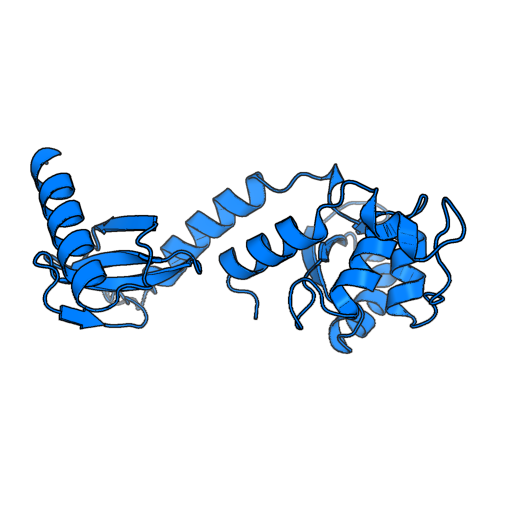 ? -4.535 6.709 -7.093 1.00 91.44 89 ILE A N 1
ATOM 679 C CA . ILE A 1 89 ? -3.186 6.416 -7.589 1.00 91.44 89 ILE A CA 1
ATOM 680 C C . ILE A 1 89 ? -3.018 7.024 -8.979 1.00 91.44 89 ILE A C 1
ATOM 682 O O . ILE A 1 89 ? -3.549 6.499 -9.961 1.00 91.44 89 ILE A O 1
ATOM 686 N N . GLU A 1 90 ? -2.191 8.060 -9.050 1.00 92.12 90 GLU A N 1
ATOM 687 C CA . GLU A 1 90 ? -1.801 8.715 -10.294 1.00 92.12 90 GLU A CA 1
ATOM 688 C C . GLU A 1 90 ? -0.900 7.805 -11.137 1.00 92.12 90 GLU A C 1
ATOM 690 O O . GLU A 1 90 ? 0.140 7.331 -10.675 1.00 92.12 90 GLU A O 1
ATOM 695 N N . ALA A 1 91 ? -1.266 7.584 -12.401 1.00 92.00 91 ALA A N 1
ATOM 696 C CA . ALA A 1 91 ? -0.491 6.727 -13.301 1.00 92.00 91 ALA A CA 1
ATOM 697 C C . ALA A 1 91 ? 0.937 7.254 -13.541 1.00 92.00 91 ALA A C 1
ATOM 699 O O . ALA A 1 91 ? 1.855 6.460 -13.733 1.00 92.00 91 ALA A O 1
ATOM 700 N N . SER A 1 92 ? 1.136 8.576 -13.478 1.00 92.06 92 SER A N 1
ATOM 701 C CA . SER A 1 92 ? 2.445 9.227 -13.626 1.00 92.06 92 SER A CA 1
ATOM 702 C C . SER A 1 92 ? 3.409 8.955 -12.469 1.00 92.06 92 SER A C 1
ATOM 704 O O . SER A 1 92 ? 4.597 9.220 -12.599 1.00 92.06 92 SER A O 1
ATOM 706 N N . GLU A 1 93 ? 2.923 8.451 -11.332 1.00 93.25 93 GLU A N 1
ATOM 707 C CA . GLU A 1 93 ? 3.764 8.096 -10.182 1.00 93.25 93 GLU A CA 1
ATOM 708 C C . GLU A 1 93 ? 4.249 6.630 -10.236 1.00 93.25 93 GLU A C 1
ATOM 710 O O . GLU A 1 93 ? 5.017 6.193 -9.373 1.00 93.25 93 GLU A O 1
ATOM 715 N N . LEU A 1 94 ? 3.804 5.855 -11.232 1.00 96.69 94 LEU A N 1
ATOM 716 C CA . LEU A 1 94 ? 4.061 4.420 -11.352 1.00 96.69 94 LEU A CA 1
ATOM 717 C C . LEU A 1 94 ? 5.156 4.113 -12.374 1.00 96.69 94 LEU A C 1
ATOM 719 O O . LEU A 1 94 ? 5.146 4.633 -13.487 1.00 96.69 94 LEU A O 1
ATOM 723 N N . ILE A 1 95 ? 6.018 3.147 -12.054 1.00 97.50 95 ILE A N 1
ATOM 724 C CA . ILE A 1 95 ? 6.932 2.550 -13.039 1.00 97.50 95 ILE A CA 1
ATOM 725 C C . ILE A 1 95 ? 6.203 1.375 -13.692 1.00 97.50 95 ILE A C 1
ATOM 727 O O . ILE A 1 95 ? 5.944 0.366 -13.035 1.00 97.50 95 ILE A O 1
ATOM 731 N N . THR A 1 96 ? 5.821 1.522 -14.963 1.00 98.12 96 THR A N 1
ATOM 732 C CA . THR A 1 96 ? 4.881 0.608 -15.634 1.00 98.12 96 THR A CA 1
ATOM 733 C C . THR A 1 96 ? 5.523 -0.184 -16.768 1.00 98.12 96 THR A C 1
ATOM 735 O O . THR A 1 96 ? 5.973 0.382 -17.760 1.00 98.12 96 THR A O 1
ATOM 738 N N . TYR A 1 97 ? 5.457 -1.509 -16.653 1.00 98.25 97 TYR A N 1
ATOM 739 C CA . TYR A 1 97 ? 5.839 -2.484 -17.669 1.00 98.25 97 TYR A CA 1
ATOM 740 C C . TYR A 1 97 ? 4.581 -2.938 -18.405 1.00 98.25 97 TYR A C 1
ATOM 742 O O . TYR A 1 97 ? 3.782 -3.715 -17.871 1.00 98.25 97 TYR A O 1
ATOM 750 N N . LYS A 1 98 ? 4.375 -2.404 -19.609 1.00 98.12 98 LYS A N 1
ATOM 751 C CA . LYS A 1 98 ? 3.154 -2.628 -20.390 1.00 98.12 98 LYS A CA 1
ATOM 752 C C . LYS A 1 98 ? 3.090 -4.039 -20.970 1.00 98.12 98 LYS A C 1
ATOM 754 O O . LYS A 1 98 ? 4.099 -4.593 -21.407 1.00 98.12 98 LYS A O 1
ATOM 759 N N . ALA A 1 99 ? 1.877 -4.577 -21.030 1.00 98.19 99 ALA A N 1
ATOM 760 C CA . ALA A 1 99 ? 1.548 -5.761 -21.805 1.00 98.19 99 ALA A CA 1
ATOM 761 C C . ALA A 1 99 ? 2.005 -5.630 -23.269 1.00 98.19 99 ALA A C 1
ATOM 763 O O . ALA A 1 99 ? 2.004 -4.543 -23.851 1.00 98.19 99 ALA A O 1
ATOM 764 N N . LYS A 1 100 ? 2.374 -6.761 -23.871 1.00 97.31 100 LYS A N 1
ATOM 765 C CA . LYS A 1 100 ? 2.638 -6.880 -25.306 1.00 97.31 100 LYS A CA 1
ATOM 766 C C . LYS A 1 100 ? 1.382 -7.430 -25.984 1.00 97.31 100 LYS A C 1
ATOM 768 O O . LYS A 1 100 ? 0.848 -8.445 -25.550 1.00 97.31 100 LYS A O 1
ATOM 773 N N . GLY A 1 101 ? 0.946 -6.797 -27.072 1.00 95.69 101 GLY A N 1
ATOM 774 C CA . GLY A 1 101 ? -0.274 -7.193 -27.781 1.00 95.69 101 GLY A CA 1
ATOM 775 C C . GLY A 1 101 ? -1.547 -6.753 -27.051 1.00 95.69 101 GLY A C 1
ATOM 776 O O . GLY A 1 101 ? -1.623 -5.620 -26.582 1.00 95.69 101 GLY A O 1
ATOM 777 N N . GLU A 1 102 ? -2.550 -7.632 -26.992 1.00 96.69 102 GLU A N 1
ATOM 778 C CA . GLU A 1 102 ? -3.817 -7.372 -26.298 1.00 96.69 102 GLU A CA 1
ATOM 779 C C . GLU A 1 102 ? -3.622 -7.368 -24.774 1.00 96.69 102 GLU A C 1
ATOM 781 O O . GLU A 1 102 ? -3.126 -8.338 -24.193 1.00 96.69 102 GLU A O 1
ATOM 786 N N . GLU A 1 103 ? -4.039 -6.285 -24.117 1.00 98.06 103 GLU A N 1
ATOM 787 C CA . GLU A 1 103 ? -4.016 -6.186 -22.660 1.00 98.06 103 GLU A CA 1
ATOM 788 C C . GLU A 1 103 ? -5.215 -6.926 -22.051 1.00 98.06 103 GLU A C 1
ATOM 790 O O . GLU A 1 103 ? -6.369 -6.568 -22.271 1.00 98.06 103 GLU A O 1
ATOM 795 N N . LYS A 1 104 ? -4.924 -7.961 -21.261 1.00 98.19 104 LYS A N 1
ATOM 796 C CA . LYS A 1 104 ? -5.908 -8.824 -20.591 1.00 98.19 104 LYS A CA 1
ATOM 797 C C . LYS A 1 104 ? -6.084 -8.489 -19.116 1.00 98.19 104 LYS A C 1
ATOM 799 O O . LYS A 1 104 ? -7.134 -8.770 -18.547 1.00 98.19 104 LYS A O 1
ATOM 804 N N . ALA A 1 105 ? -5.048 -7.946 -18.479 1.00 97.81 105 ALA A N 1
ATOM 805 C CA . ALA A 1 105 ? -5.082 -7.574 -17.071 1.00 97.81 105 ALA A CA 1
ATOM 806 C C . ALA A 1 105 ? -4.070 -6.471 -16.749 1.00 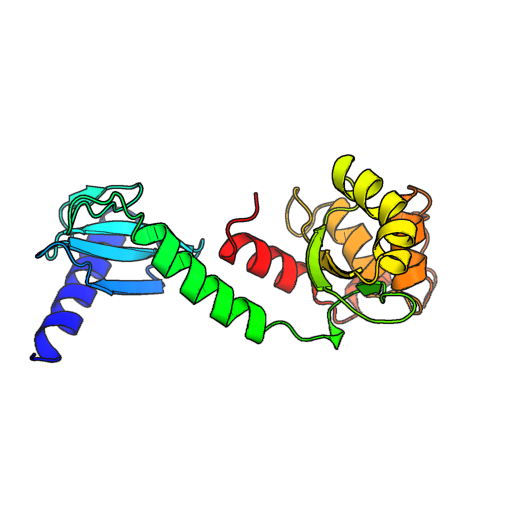97.81 105 ALA A C 1
ATOM 808 O O . ALA A 1 105 ? -3.015 -6.369 -17.374 1.00 97.81 105 ALA A O 1
ATOM 809 N N . GLN A 1 106 ? -4.363 -5.705 -15.699 1.00 96.94 106 GLN A N 1
ATOM 810 C CA . GLN A 1 106 ? -3.429 -4.763 -15.090 1.00 96.94 106 GLN A CA 1
ATOM 811 C C . GLN A 1 106 ? -3.285 -5.082 -13.606 1.00 96.94 106 GLN A C 1
ATOM 813 O O . GLN A 1 106 ? -4.281 -5.283 -12.909 1.00 96.94 106 GLN A O 1
ATOM 818 N N . ILE A 1 107 ? -2.050 -5.097 -13.113 1.00 96.62 107 ILE A N 1
ATOM 819 C CA . ILE A 1 107 ? -1.759 -5.249 -11.689 1.00 96.62 107 ILE A CA 1
ATOM 820 C C . ILE A 1 107 ? -0.874 -4.103 -11.204 1.00 96.62 107 ILE A C 1
ATOM 822 O O . ILE A 1 107 ? 0.100 -3.723 -11.855 1.00 96.62 107 ILE A O 1
ATOM 826 N N . LYS A 1 108 ? -1.203 -3.566 -10.028 1.00 96.75 108 LYS A N 1
ATOM 827 C CA . LYS A 1 108 ? -0.370 -2.601 -9.304 1.00 96.75 108 LYS A CA 1
ATOM 828 C C . LYS A 1 108 ? 0.316 -3.330 -8.151 1.00 96.75 108 LYS A C 1
ATOM 830 O O . LYS A 1 108 ? -0.350 -4.012 -7.379 1.00 96.75 108 LYS A O 1
ATOM 835 N N . VAL A 1 109 ? 1.635 -3.214 -8.046 1.00 97.50 109 VAL A N 1
ATOM 836 C CA . VAL A 1 109 ? 2.450 -4.021 -7.130 1.00 97.50 109 VAL A CA 1
ATOM 837 C C . VAL A 1 109 ? 3.310 -3.117 -6.254 1.00 97.50 109 VAL A C 1
ATOM 839 O O . VAL A 1 109 ? 4.178 -2.402 -6.753 1.00 97.50 109 VAL A O 1
ATOM 842 N N . PHE A 1 110 ? 3.110 -3.197 -4.939 1.00 97.44 110 PHE A N 1
ATOM 843 C CA . PHE A 1 110 ? 4.054 -2.657 -3.963 1.00 97.44 110 PHE A CA 1
ATOM 844 C C . PHE A 1 110 ? 5.340 -3.490 -3.980 1.00 97.44 110 PHE A C 1
ATOM 846 O O . PHE A 1 110 ? 5.296 -4.717 -3.884 1.00 97.44 110 PHE A O 1
ATOM 853 N N . THR A 1 111 ? 6.489 -2.841 -4.164 1.00 97.31 111 THR A N 1
ATOM 854 C CA . THR A 1 111 ? 7.756 -3.523 -4.434 1.00 97.31 111 THR A CA 1
ATOM 855 C C . THR A 1 111 ? 8.921 -2.913 -3.663 1.00 97.31 111 THR A C 1
ATOM 857 O O . THR A 1 111 ? 9.015 -1.699 -3.492 1.00 97.31 111 THR A O 1
ATOM 860 N N . ASP A 1 112 ? 9.859 -3.770 -3.264 1.00 94.81 112 ASP A N 1
ATOM 861 C CA . ASP A 1 112 ? 11.120 -3.399 -2.621 1.00 94.81 112 ASP A CA 1
ATOM 862 C C . ASP A 1 112 ? 12.277 -3.980 -3.440 1.00 94.81 112 ASP A C 1
ATOM 864 O O . ASP A 1 112 ? 12.234 -5.133 -3.882 1.00 94.81 112 ASP A O 1
ATOM 868 N N . ILE A 1 113 ? 13.303 -3.183 -3.715 1.00 89.81 113 ILE A N 1
ATOM 869 C CA . ILE A 1 113 ? 14.488 -3.632 -4.458 1.00 89.81 113 ILE A CA 1
ATOM 870 C C . ILE A 1 113 ? 15.371 -4.578 -3.641 1.00 89.81 113 ILE A C 1
ATOM 872 O O . ILE A 1 113 ? 16.080 -5.385 -4.232 1.00 89.81 113 ILE A O 1
ATOM 876 N N . ASP A 1 114 ? 15.290 -4.559 -2.311 1.00 87.88 114 ASP A N 1
ATOM 877 C CA . ASP A 1 114 ? 16.061 -5.443 -1.431 1.00 87.88 114 ASP A CA 1
ATOM 878 C C . ASP A 1 114 ? 15.259 -6.710 -1.043 1.00 87.88 114 ASP A C 1
ATOM 880 O O . ASP A 1 114 ? 15.715 -7.543 -0.258 1.00 87.88 114 ASP A O 1
ATOM 884 N N . CYS A 1 115 ? 14.061 -6.909 -1.614 1.00 93.06 115 CYS A N 1
ATOM 885 C CA . CYS A 1 115 ? 13.251 -8.118 -1.432 1.00 93.06 115 CYS A CA 1
ATOM 886 C C . CYS A 1 115 ? 13.518 -9.166 -2.527 1.00 93.06 115 CYS A C 1
ATOM 888 O O . CYS A 1 115 ? 13.286 -8.924 -3.714 1.00 93.06 115 CYS A O 1
ATOM 890 N N . GLY A 1 116 ? 13.924 -10.376 -2.124 1.00 94.75 116 GLY A N 1
ATOM 891 C CA . GLY A 1 116 ? 14.215 -11.483 -3.045 1.00 94.75 116 GLY A CA 1
ATOM 892 C C . GLY A 1 116 ? 13.029 -11.887 -3.931 1.00 94.75 116 GLY A C 1
ATOM 893 O O . GLY A 1 116 ? 13.200 -12.064 -5.137 1.00 94.75 116 GLY A O 1
ATOM 894 N N . TYR A 1 117 ? 11.812 -11.958 -3.379 1.00 96.75 117 TYR A N 1
ATOM 895 C CA . TYR A 1 117 ? 10.613 -12.272 -4.168 1.00 96.75 117 TYR A CA 1
ATOM 896 C C . TYR A 1 117 ? 10.210 -11.140 -5.113 1.00 96.75 117 TYR A C 1
ATOM 898 O O . TYR A 1 117 ? 9.768 -11.418 -6.224 1.00 96.75 117 TYR A O 1
ATOM 906 N N . CYS A 1 118 ? 10.430 -9.878 -4.738 1.00 96.69 118 CYS A N 1
ATOM 907 C CA . CYS A 1 118 ? 10.213 -8.756 -5.649 1.00 96.69 118 CYS A CA 1
ATOM 908 C C . CYS A 1 118 ? 11.181 -8.805 -6.841 1.00 96.69 118 CYS A C 1
ATOM 910 O O . CYS A 1 118 ? 10.772 -8.519 -7.964 1.00 96.69 118 CYS A O 1
ATOM 912 N N . ARG A 1 119 ? 12.443 -9.206 -6.626 1.00 96.25 119 ARG A N 1
ATOM 913 C CA . ARG A 1 119 ? 13.406 -9.442 -7.718 1.00 96.25 119 ARG A CA 1
ATOM 914 C C . ARG A 1 119 ? 13.006 -10.634 -8.581 1.00 96.25 119 ARG A C 1
ATOM 916 O O . ARG A 1 119 ? 13.106 -10.555 -9.800 1.00 96.25 119 ARG A O 1
ATOM 923 N N . LYS A 1 120 ? 12.523 -11.723 -7.971 1.00 97.50 120 LYS A N 1
ATOM 924 C CA . LYS A 1 120 ? 12.003 -12.879 -8.714 1.00 97.50 120 LYS A CA 1
ATOM 925 C C . LYS A 1 120 ? 10.829 -12.473 -9.604 1.00 97.50 120 LYS A C 1
ATOM 927 O O . LYS A 1 120 ? 10.894 -12.720 -10.797 1.00 97.50 120 LYS A O 1
ATOM 932 N N . LEU A 1 121 ? 9.815 -11.800 -9.051 1.00 98.00 121 LEU A N 1
ATOM 933 C CA . LEU A 1 121 ? 8.672 -11.293 -9.817 1.00 98.00 121 LEU A CA 1
ATOM 934 C C . LEU A 1 121 ? 9.131 -10.426 -10.992 1.00 98.00 121 LEU A C 1
ATOM 936 O O . LEU A 1 121 ? 8.633 -10.583 -12.098 1.00 98.00 121 LEU A O 1
ATOM 940 N N . HIS A 1 122 ? 10.098 -9.539 -10.760 1.00 98.12 122 HIS A N 1
ATOM 941 C CA . HIS A 1 122 ? 10.621 -8.664 -11.801 1.00 98.12 122 HIS A CA 1
ATOM 942 C C . HIS A 1 122 ? 11.215 -9.433 -12.994 1.00 98.12 122 HIS A C 1
ATOM 944 O O . HIS A 1 122 ? 10.978 -9.058 -14.136 1.00 98.12 122 HIS A O 1
ATOM 950 N N . ARG A 1 123 ? 11.894 -10.563 -12.753 1.00 97.69 123 ARG A N 1
ATOM 951 C CA . ARG A 1 123 ? 12.404 -11.437 -13.828 1.00 97.69 123 ARG A CA 1
ATOM 952 C C . ARG A 1 123 ? 11.295 -12.107 -14.643 1.00 97.69 123 ARG A C 1
ATOM 954 O O . ARG A 1 123 ? 11.524 -12.448 -15.797 1.00 97.69 123 ARG A O 1
ATOM 961 N N . GLU A 1 124 ? 10.110 -12.283 -14.061 1.00 97.81 124 GLU A N 1
ATOM 962 C CA . GLU A 1 124 ? 8.948 -12.884 -14.730 1.00 97.81 124 GLU A CA 1
ATOM 963 C C . GLU A 1 124 ? 8.119 -11.854 -15.517 1.00 97.81 124 GLU A C 1
ATOM 965 O O . GLU A 1 124 ? 7.317 -12.237 -16.370 1.00 97.81 124 GLU A O 1
ATOM 970 N N . ILE A 1 125 ? 8.310 -10.547 -15.281 1.00 98.12 125 ILE A N 1
ATOM 971 C CA . ILE A 1 125 ? 7.542 -9.480 -15.946 1.00 98.12 125 ILE A CA 1
ATOM 972 C C . ILE A 1 125 ? 7.557 -9.595 -17.474 1.00 98.12 125 ILE A C 1
ATOM 974 O O . ILE A 1 125 ? 6.473 -9.512 -18.052 1.00 98.12 125 ILE A O 1
ATOM 978 N N . PRO A 1 126 ? 8.694 -9.845 -18.157 1.00 98.06 126 PRO A N 1
ATOM 979 C CA . PRO A 1 126 ? 8.687 -10.012 -19.608 1.00 98.06 126 PRO A CA 1
ATOM 980 C C . PRO A 1 126 ? 7.711 -11.097 -20.071 1.00 98.06 126 PRO A C 1
ATOM 982 O O . PRO A 1 126 ? 6.979 -10.894 -21.043 1.00 98.06 126 PRO A O 1
ATOM 985 N N . LYS A 1 127 ? 7.635 -12.215 -19.333 1.00 98.19 127 LYS A N 1
ATOM 986 C CA . LYS A 1 127 ? 6.699 -13.299 -19.630 1.00 98.19 127 LYS A CA 1
ATOM 987 C C . LYS A 1 127 ? 5.255 -12.910 -19.323 1.00 98.19 127 LYS A C 1
ATOM 989 O O . LYS A 1 127 ? 4.361 -13.225 -20.101 1.00 98.19 127 LYS A O 1
ATOM 994 N N . MET A 1 128 ? 5.016 -12.203 -18.221 1.00 98.31 128 MET A N 1
ATOM 995 C CA . MET A 1 128 ? 3.689 -11.673 -17.887 1.00 98.31 128 MET A CA 1
ATOM 996 C C . MET A 1 128 ? 3.193 -10.687 -18.951 1.00 98.31 128 MET A C 1
ATOM 998 O O . MET A 1 128 ? 2.038 -10.760 -19.367 1.00 98.31 128 MET A O 1
ATOM 1002 N N . ASN A 1 129 ? 4.072 -9.815 -19.448 1.00 98.50 129 ASN A N 1
ATOM 1003 C CA . ASN A 1 129 ? 3.739 -8.869 -20.503 1.00 98.50 129 ASN A CA 1
ATOM 1004 C C . ASN A 1 129 ? 3.379 -9.588 -21.810 1.00 98.50 129 ASN A C 1
ATOM 1006 O O . ASN A 1 129 ? 2.399 -9.208 -22.442 1.00 98.50 129 ASN A O 1
ATOM 1010 N N . GLU A 1 130 ? 4.099 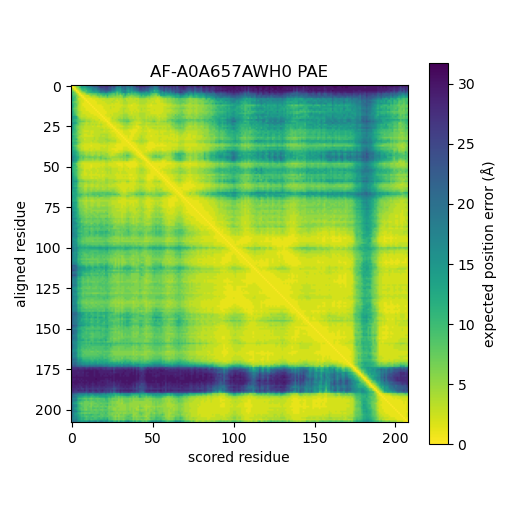-10.649 -22.194 1.00 98.38 130 GLU A N 1
ATOM 1011 C CA . GLU A 1 130 ? 3.729 -11.509 -23.337 1.00 98.38 130 GLU A CA 1
ATOM 1012 C C . GLU A 1 130 ? 2.364 -12.188 -23.175 1.00 98.38 130 GLU A C 1
ATOM 1014 O O . GLU A 1 130 ? 1.692 -12.469 -24.163 1.00 98.38 130 GLU A O 1
ATOM 1019 N N . LEU A 1 131 ? 1.943 -12.452 -21.937 1.00 98.19 131 LEU A N 1
ATOM 1020 C CA . LEU A 1 131 ? 0.626 -13.011 -21.625 1.00 98.19 131 LEU A CA 1
ATOM 1021 C C . LEU A 1 131 ? -0.488 -11.950 -21.581 1.00 98.19 131 LEU A C 1
ATOM 1023 O O . LEU A 1 131 ? -1.635 -12.295 -21.293 1.00 98.19 131 LEU A O 1
ATOM 1027 N N . GLY A 1 132 ? -0.179 -10.685 -21.882 1.00 98.31 132 GLY A N 1
ATOM 1028 C CA . GLY A 1 132 ? -1.145 -9.588 -21.884 1.00 98.31 132 GLY A CA 1
ATOM 1029 C C . GLY A 1 132 ? -1.323 -8.905 -20.524 1.00 98.31 132 GLY A C 1
ATOM 1030 O O . GLY A 1 132 ? -2.343 -8.256 -20.307 1.00 98.31 132 GLY A O 1
ATOM 1031 N N . ILE A 1 133 ? -0.387 -9.060 -19.582 1.00 98.69 133 ILE A N 1
ATOM 1032 C CA . ILE A 1 133 ? -0.496 -8.483 -18.232 1.00 98.69 133 ILE A CA 1
ATOM 1033 C C . ILE A 1 133 ? 0.412 -7.257 -18.110 1.00 98.69 133 ILE A C 1
ATOM 1035 O O . ILE A 1 133 ? 1.630 -7.375 -18.248 1.00 98.69 133 ILE A O 1
ATOM 1039 N N . THR A 1 134 ? -0.162 -6.096 -17.800 1.00 98.62 134 THR A N 1
ATOM 1040 C CA . THR A 1 134 ? 0.581 -4.876 -17.450 1.00 98.62 134 THR A CA 1
ATOM 1041 C C . THR A 1 134 ? 0.892 -4.860 -15.956 1.00 98.62 134 THR A C 1
ATOM 1043 O O . THR A 1 134 ? 0.015 -5.112 -15.127 1.00 98.62 134 THR A O 1
ATOM 1046 N N . VAL A 1 135 ? 2.139 -4.546 -15.602 1.00 98.50 135 VAL A N 1
ATOM 1047 C CA . VAL A 1 135 ? 2.609 -4.491 -14.212 1.00 98.50 135 VAL A CA 1
ATOM 1048 C C . VAL A 1 135 ? 3.086 -3.082 -13.886 1.00 98.50 135 VAL A C 1
ATOM 1050 O O . VAL A 1 135 ? 4.046 -2.600 -14.480 1.00 98.50 135 VAL A O 1
ATOM 1053 N N . SER A 1 136 ? 2.448 -2.432 -12.916 1.00 98.31 136 SER A N 1
ATOM 1054 C CA . SER A 1 136 ? 2.815 -1.095 -12.442 1.00 98.31 136 SER A CA 1
ATOM 1055 C C . SER A 1 136 ? 3.356 -1.153 -11.019 1.00 98.31 136 SER A C 1
ATOM 1057 O O . SER A 1 136 ? 2.664 -1.594 -10.102 1.00 98.31 136 SER A O 1
ATOM 1059 N N . TYR A 1 137 ? 4.585 -0.693 -10.807 1.00 98.25 137 TYR A N 1
ATOM 1060 C CA . TYR A 1 137 ? 5.204 -0.676 -9.487 1.00 98.25 137 TYR A CA 1
ATOM 1061 C C . TYR A 1 137 ? 4.894 0.584 -8.685 1.00 98.25 137 TYR A C 1
ATOM 1063 O O . TYR A 1 137 ? 4.914 1.699 -9.203 1.00 98.25 137 TYR A O 1
ATOM 1071 N N . MET A 1 138 ? 4.702 0.366 -7.385 1.00 97.38 138 MET A N 1
ATOM 1072 C CA . MET A 1 138 ? 4.734 1.366 -6.321 1.00 97.38 138 MET A CA 1
ATOM 1073 C C . MET A 1 138 ? 5.827 0.981 -5.328 1.00 97.38 138 MET A C 1
ATOM 1075 O O . MET A 1 138 ? 6.038 -0.202 -5.053 1.00 97.38 138 MET A O 1
ATOM 1079 N N . SER A 1 139 ? 6.530 1.956 -4.774 1.00 95.62 139 SER A N 1
ATOM 1080 C CA . SER A 1 139 ? 7.602 1.698 -3.822 1.00 95.62 139 SER A CA 1
ATOM 1081 C C . SER A 1 139 ? 7.048 1.265 -2.464 1.00 95.62 139 SER A C 1
ATOM 1083 O O . SER A 1 139 ? 6.119 1.888 -1.944 1.00 95.62 139 SER A O 1
ATOM 1085 N N . PHE A 1 140 ? 7.670 0.260 -1.855 1.00 96.75 140 PHE A N 1
ATOM 1086 C CA . PHE A 1 140 ? 7.419 -0.122 -0.470 1.00 96.75 140 PHE A CA 1
ATOM 1087 C C . PHE A 1 140 ? 8.733 -0.550 0.204 1.00 96.75 140 PHE A C 1
ATOM 1089 O O . PHE A 1 140 ? 9.004 -1.746 0.313 1.00 96.75 140 PHE A O 1
ATOM 1096 N N . PRO A 1 141 ? 9.604 0.399 0.601 1.00 94.00 141 PRO A N 1
ATOM 1097 C CA . PRO A 1 141 ? 10.821 0.074 1.344 1.00 94.00 141 PRO A CA 1
ATOM 1098 C C . PRO A 1 141 ? 10.444 -0.545 2.690 1.00 94.00 141 PRO A C 1
ATOM 1100 O O . PRO A 1 141 ? 9.998 0.160 3.591 1.00 94.00 141 PRO A O 1
ATOM 1103 N N . ARG A 1 142 ? 10.638 -1.857 2.858 1.00 91.06 142 ARG A N 1
ATOM 1104 C CA . ARG A 1 142 ? 10.184 -2.578 4.068 1.00 91.06 142 ARG A CA 1
ATOM 1105 C C . ARG A 1 142 ? 10.888 -2.118 5.344 1.00 91.06 142 ARG A C 1
ATOM 1107 O O . ARG A 1 142 ? 10.350 -2.256 6.432 1.00 91.06 142 ARG A O 1
ATOM 1114 N N . ALA A 1 143 ? 12.091 -1.559 5.207 1.00 89.81 143 ALA A N 1
ATOM 1115 C CA . ALA A 1 143 ? 12.835 -0.949 6.308 1.00 89.81 143 ALA A CA 1
ATOM 1116 C C . ALA A 1 143 ? 12.350 0.476 6.658 1.00 89.81 143 ALA A C 1
ATOM 1118 O O . ALA A 1 143 ? 12.927 1.119 7.530 1.00 89.81 143 ALA A O 1
ATOM 1119 N N . GLY A 1 144 ? 11.309 0.973 5.984 1.00 89.31 144 GLY A N 1
ATOM 1120 C CA . GLY A 1 144 ? 10.712 2.281 6.217 1.00 89.31 144 GLY A CA 1
ATOM 1121 C C . GLY A 1 144 ? 11.375 3.430 5.456 1.00 89.31 144 GLY A C 1
ATOM 1122 O O . GLY A 1 144 ? 12.350 3.265 4.715 1.00 89.31 144 GLY A O 1
ATOM 1123 N N . VAL A 1 145 ? 10.803 4.620 5.644 1.00 89.06 145 VAL A N 1
ATOM 1124 C CA . VAL A 1 145 ? 11.327 5.898 5.136 1.00 89.06 145 VAL A CA 1
ATOM 1125 C C . VAL A 1 145 ? 12.669 6.209 5.811 1.00 89.06 145 VAL A C 1
ATOM 1127 O O . VAL A 1 145 ? 12.848 5.896 6.985 1.00 89.06 145 VAL A O 1
ATOM 1130 N N . ASN A 1 146 ? 13.598 6.831 5.076 1.00 85.19 146 ASN A N 1
ATOM 1131 C CA . ASN A 1 146 ? 14.982 7.112 5.503 1.00 85.19 146 ASN A CA 1
ATOM 1132 C C . ASN A 1 146 ? 15.864 5.862 5.707 1.00 85.19 146 ASN A C 1
ATOM 1134 O O . ASN A 1 146 ? 16.898 5.927 6.370 1.00 85.19 146 ASN A O 1
ATOM 1138 N N . SER A 1 147 ? 15.463 4.712 5.162 1.00 87.62 147 SER A N 1
ATOM 1139 C CA . SER A 1 147 ? 16.312 3.519 5.093 1.00 87.62 147 SER A CA 1
ATOM 1140 C C . SER A 1 147 ? 17.167 3.497 3.821 1.00 87.62 147 SER A C 1
ATOM 1142 O O . SER A 1 147 ? 16.843 4.132 2.821 1.00 87.62 147 SER A O 1
ATOM 1144 N N . ALA A 1 148 ? 18.202 2.654 3.791 1.00 86.12 148 ALA A N 1
ATOM 1145 C CA . ALA A 1 148 ? 19.013 2.473 2.584 1.00 86.12 148 ALA A CA 1
ATOM 1146 C C . ALA A 1 148 ? 18.194 1.983 1.368 1.00 86.12 148 ALA A C 1
ATOM 1148 O O . ALA A 1 148 ? 18.511 2.329 0.231 1.00 86.12 148 ALA A O 1
ATOM 1149 N N . SER A 1 149 ? 17.136 1.187 1.582 1.00 86.19 149 SER A N 1
ATOM 1150 C CA . SER A 1 149 ? 16.221 0.791 0.496 1.00 86.19 149 SER A CA 1
ATOM 1151 C C . SER A 1 149 ? 15.394 1.987 0.011 1.00 86.19 149 SER A C 1
ATOM 1153 O O . SER A 1 149 ? 15.238 2.177 -1.195 1.00 86.19 149 SER A O 1
ATOM 1155 N N . TYR A 1 150 ? 14.930 2.838 0.933 1.00 89.75 150 TYR A N 1
ATOM 1156 C CA . TYR A 1 150 ? 14.229 4.077 0.600 1.00 89.75 150 TYR A CA 1
ATOM 1157 C C . TYR A 1 150 ? 15.091 5.017 -0.257 1.00 89.75 150 TYR A C 1
ATOM 1159 O O . TYR A 1 150 ? 14.605 5.507 -1.275 1.00 89.75 150 TYR A O 1
ATOM 1167 N N . ASP A 1 151 ? 16.366 5.215 0.082 1.00 87.00 151 ASP A N 1
ATOM 1168 C CA . ASP A 1 151 ? 17.256 6.117 -0.668 1.00 87.00 151 ASP A CA 1
ATOM 1169 C C . ASP A 1 151 ? 17.512 5.618 -2.098 1.00 87.00 151 ASP A C 1
ATOM 1171 O O . ASP A 1 151 ? 17.452 6.374 -3.075 1.00 87.00 151 ASP A O 1
ATOM 1175 N N . LYS A 1 152 ? 17.733 4.310 -2.249 1.00 87.50 152 LYS A N 1
ATOM 1176 C CA . LYS A 1 152 ? 17.897 3.673 -3.560 1.00 87.50 152 LYS A CA 1
ATOM 1177 C C . LYS A 1 152 ? 16.610 3.740 -4.391 1.00 87.50 152 LYS A C 1
ATOM 1179 O O . LYS A 1 152 ? 16.672 4.074 -5.569 1.00 87.50 152 LYS A O 1
ATOM 1184 N N . LEU A 1 153 ? 15.445 3.448 -3.801 1.00 90.88 153 LEU A N 1
ATOM 1185 C CA . LEU A 1 153 ? 14.149 3.584 -4.483 1.00 90.88 153 LEU A CA 1
ATOM 1186 C C . LEU A 1 153 ? 13.901 5.041 -4.886 1.00 90.88 153 LEU A C 1
ATOM 1188 O O . LEU A 1 153 ? 13.461 5.298 -5.999 1.00 90.88 153 LEU A O 1
ATOM 1192 N N . THR A 1 154 ? 14.254 6.002 -4.037 1.00 90.81 154 THR A N 1
ATOM 1193 C CA . THR A 1 154 ? 14.167 7.427 -4.379 1.00 90.81 154 THR A CA 1
ATOM 1194 C C . THR A 1 154 ? 15.028 7.747 -5.597 1.00 90.81 154 THR A C 1
ATOM 1196 O O . THR A 1 154 ? 14.542 8.362 -6.542 1.00 90.81 154 THR A O 1
ATOM 1199 N N . SER A 1 155 ? 16.260 7.237 -5.635 1.00 87.56 155 SER A N 1
ATOM 1200 C CA . SER A 1 155 ? 17.164 7.399 -6.781 1.00 87.56 155 SER A CA 1
ATOM 1201 C C . SER A 1 155 ? 16.585 6.805 -8.073 1.00 87.56 155 SER A C 1
ATOM 1203 O O . SER A 1 155 ? 16.712 7.409 -9.132 1.00 87.56 155 SER A O 1
ATOM 1205 N N . VAL A 1 156 ? 15.895 5.661 -7.989 1.00 90.88 156 VAL A N 1
ATOM 1206 C CA . VAL A 1 156 ? 15.214 5.032 -9.136 1.00 90.88 156 VAL A CA 1
ATOM 1207 C C . VAL A 1 156 ? 14.068 5.899 -9.664 1.00 90.88 156 VAL A C 1
ATOM 1209 O O . VAL A 1 156 ? 13.968 6.102 -10.870 1.00 90.88 156 VAL A O 1
ATOM 1212 N N . TRP A 1 157 ? 13.213 6.430 -8.786 1.00 91.62 157 TRP A N 1
ATOM 1213 C CA . TRP A 1 157 ? 12.095 7.290 -9.203 1.00 91.62 157 TRP A CA 1
ATOM 1214 C C . TRP A 1 157 ? 12.543 8.674 -9.683 1.00 91.62 157 TRP A C 1
ATOM 1216 O O . TRP A 1 157 ? 11.817 9.308 -10.441 1.00 91.62 157 TRP A O 1
ATOM 1226 N N . CYS A 1 158 ? 13.714 9.138 -9.248 1.00 89.81 158 CYS A N 1
ATOM 1227 C CA . CYS A 1 158 ? 14.314 10.396 -9.686 1.00 89.81 158 CYS A CA 1
ATOM 1228 C C . CYS A 1 158 ? 15.180 10.266 -10.948 1.00 89.81 158 CYS A C 1
ATOM 1230 O O . CYS A 1 158 ? 15.698 11.275 -11.420 1.00 89.81 158 CYS A O 1
ATOM 1232 N N . ALA A 1 159 ? 15.389 9.057 -11.472 1.00 88.12 159 ALA A N 1
ATOM 1233 C CA . ALA A 1 159 ? 16.196 8.858 -12.668 1.00 88.12 159 ALA A CA 1
ATOM 1234 C C . ALA A 1 159 ? 15.469 9.359 -13.924 1.00 88.12 159 ALA A C 1
ATOM 1236 O O . ALA A 1 159 ? 14.259 9.167 -14.059 1.00 88.12 159 ALA A O 1
ATOM 1237 N N . ASP A 1 160 ? 16.231 9.909 -14.874 1.00 86.06 160 ASP A N 1
ATOM 1238 C CA . ASP A 1 160 ? 15.718 10.315 -16.191 1.00 86.06 160 ASP A CA 1
ATOM 1239 C C . ASP A 1 160 ? 14.993 9.153 -16.898 1.00 86.06 160 ASP A C 1
ATOM 1241 O O . ASP A 1 160 ? 13.945 9.343 -17.514 1.00 86.06 160 ASP A O 1
ATOM 1245 N N . ASP A 1 161 ? 15.523 7.933 -16.74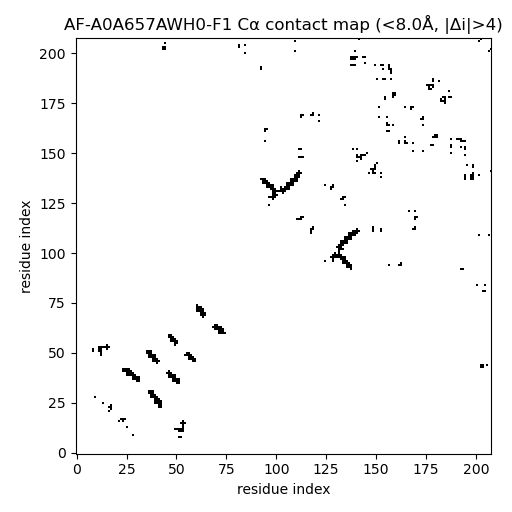4 1.00 89.94 161 ASP A N 1
ATOM 1246 C CA . ASP A 1 161 ? 14.875 6.683 -17.142 1.00 89.94 161 ASP A CA 1
ATOM 1247 C C . ASP A 1 161 ? 14.629 5.794 -15.914 1.00 89.94 161 ASP A C 1
ATOM 1249 O O . ASP A 1 161 ? 15.463 4.980 -15.504 1.00 89.94 161 ASP A O 1
ATOM 1253 N N . SER A 1 162 ? 13.457 5.972 -15.304 1.00 91.50 162 SER A N 1
ATOM 1254 C CA . SER A 1 162 ? 13.033 5.199 -14.131 1.00 91.50 162 SER A CA 1
ATOM 1255 C C . SER A 1 162 ? 12.807 3.708 -14.420 1.00 91.50 162 SER A C 1
ATOM 1257 O O . SER A 1 162 ? 12.951 2.886 -13.510 1.00 91.50 162 SER A O 1
ATOM 1259 N N . LEU A 1 163 ? 12.481 3.333 -15.665 1.00 94.00 163 LEU A N 1
ATOM 1260 C CA . LEU A 1 163 ? 12.326 1.930 -16.059 1.00 94.00 163 LEU A CA 1
ATOM 1261 C C . LEU A 1 163 ? 13.684 1.237 -16.038 1.00 94.00 163 LEU A C 1
ATOM 1263 O O . LEU A 1 163 ? 13.835 0.213 -15.370 1.00 94.00 163 LEU A O 1
ATOM 1267 N N . GLU A 1 164 ? 14.681 1.828 -16.694 1.00 93.25 164 GLU A N 1
ATOM 1268 C CA . GLU A 1 164 ? 16.025 1.256 -16.719 1.00 93.25 164 GLU A CA 1
ATOM 1269 C C . GLU A 1 164 ? 16.673 1.261 -15.330 1.00 93.25 164 GLU A C 1
ATOM 1271 O O . GLU A 1 164 ? 17.244 0.256 -14.903 1.00 93.25 164 GLU A O 1
ATOM 1276 N N . ALA A 1 165 ? 16.505 2.342 -14.562 1.00 92.50 165 ALA A N 1
ATOM 1277 C CA . ALA A 1 165 ? 16.996 2.395 -13.188 1.00 92.50 165 ALA A CA 1
ATOM 1278 C C . ALA A 1 165 ? 16.358 1.311 -12.296 1.00 92.50 165 ALA A C 1
ATOM 1280 O O . ALA A 1 165 ? 17.039 0.709 -11.461 1.00 92.50 165 ALA A O 1
ATOM 1281 N N . MET A 1 166 ? 15.065 1.016 -12.476 1.00 94.69 166 MET A N 1
ATOM 1282 C CA . MET A 1 166 ? 14.398 -0.065 -11.746 1.00 94.69 166 MET A CA 1
ATOM 1283 C C . MET A 1 166 ? 14.938 -1.441 -12.151 1.00 94.69 166 MET A C 1
ATOM 1285 O O . MET A 1 166 ? 15.180 -2.262 -11.261 1.00 94.69 166 MET A O 1
ATOM 1289 N N . ASN A 1 167 ? 15.166 -1.688 -13.446 1.00 94.94 167 ASN A N 1
ATOM 1290 C CA . ASN A 1 167 ? 15.765 -2.939 -13.927 1.00 94.94 167 ASN A CA 1
ATOM 1291 C C . ASN A 1 167 ? 17.127 -3.181 -13.259 1.00 94.94 167 ASN A C 1
ATOM 1293 O O . ASN A 1 167 ? 17.355 -4.221 -12.635 1.00 94.94 167 ASN A O 1
ATOM 1297 N N . GLU A 1 168 ? 18.005 -2.177 -13.284 1.00 92.31 168 GLU A N 1
ATOM 1298 C CA . GLU A 1 168 ? 19.318 -2.253 -12.639 1.00 92.31 168 GLU A CA 1
ATOM 1299 C C . GLU A 1 168 ? 19.217 -2.486 -11.130 1.00 92.31 168 GLU A C 1
ATOM 1301 O O . GLU A 1 168 ? 19.936 -3.321 -10.574 1.00 92.31 168 GLU A O 1
ATOM 1306 N N . ALA A 1 169 ? 18.297 -1.796 -10.450 1.00 91.69 169 ALA A N 1
ATOM 1307 C CA . ALA A 1 169 ? 18.078 -1.971 -9.017 1.00 91.69 169 ALA A CA 1
ATOM 1308 C C . ALA A 1 169 ? 17.609 -3.382 -8.659 1.00 91.69 169 ALA A C 1
ATOM 1310 O O . ALA A 1 169 ? 18.107 -3.974 -7.696 1.00 91.69 169 ALA A O 1
ATOM 1311 N N . LYS A 1 170 ? 16.698 -3.961 -9.445 1.00 93.38 170 LYS A N 1
ATOM 1312 C CA . LYS A 1 170 ? 16.219 -5.335 -9.243 1.00 93.38 170 LYS A CA 1
ATOM 1313 C C . LYS A 1 170 ? 17.278 -6.386 -9.566 1.00 93.38 170 LYS A C 1
ATOM 1315 O O . LYS A 1 170 ? 17.247 -7.473 -8.986 1.00 93.38 170 LYS A O 1
ATOM 1320 N N . GLU A 1 171 ? 18.244 -6.062 -10.413 1.00 90.31 171 GLU A N 1
ATOM 1321 C CA . GLU A 1 171 ? 19.398 -6.916 -10.705 1.00 90.31 171 GLU A CA 1
ATOM 1322 C C . GLU A 1 171 ? 20.553 -6.744 -9.708 1.00 90.31 171 GLU A C 1
ATOM 1324 O O . GLU A 1 171 ? 21.497 -7.531 -9.719 1.00 90.31 171 GLU A O 1
ATOM 1329 N N . GLY A 1 172 ? 20.466 -5.769 -8.798 1.00 86.06 172 GLY A N 1
ATOM 1330 C CA . GLY A 1 172 ? 21.546 -5.439 -7.865 1.00 86.06 172 GLY A CA 1
ATOM 1331 C C . GLY A 1 172 ? 22.714 -4.702 -8.526 1.00 86.06 172 GLY A C 1
ATOM 1332 O O . GLY A 1 172 ? 23.804 -4.674 -7.963 1.00 86.06 172 GLY A O 1
ATOM 1333 N N . ARG A 1 173 ? 22.484 -4.126 -9.710 1.00 84.44 173 ARG A N 1
ATOM 1334 C CA . ARG A 1 173 ? 23.445 -3.343 -10.496 1.00 84.44 173 ARG A CA 1
ATOM 1335 C C . ARG A 1 173 ? 23.269 -1.837 -10.350 1.00 84.44 173 ARG A C 1
ATOM 1337 O O . ARG A 1 173 ? 24.019 -1.103 -10.982 1.00 84.44 173 ARG A O 1
ATOM 1344 N N . LEU A 1 174 ? 22.299 -1.379 -9.556 1.00 76.25 174 LEU A N 1
ATOM 1345 C CA . LEU A 1 174 ? 22.156 0.044 -9.261 1.00 76.25 174 LEU A CA 1
ATOM 1346 C C . LEU A 1 174 ? 23.440 0.516 -8.577 1.00 76.25 174 LEU A C 1
ATOM 1348 O O . LEU A 1 174 ? 23.680 0.210 -7.408 1.00 76.25 174 LEU A O 1
ATOM 1352 N N . ASP A 1 175 ? 24.287 1.194 -9.346 1.00 59.66 175 ASP A N 1
ATOM 1353 C CA . ASP A 1 175 ? 25.522 1.767 -8.840 1.00 59.66 175 ASP A CA 1
ATOM 1354 C C . ASP A 1 175 ? 25.154 2.760 -7.729 1.00 59.66 175 ASP A C 1
ATOM 1356 O O . ASP A 1 175 ? 24.279 3.615 -7.882 1.00 59.66 175 ASP A O 1
ATOM 1360 N N . SER A 1 176 ? 25.845 2.672 -6.596 1.00 49.69 176 SER A N 1
ATOM 1361 C CA . SER A 1 176 ? 25.801 3.669 -5.523 1.00 49.69 176 SER A CA 1
ATOM 1362 C C . SER A 1 176 ? 26.161 5.080 -6.023 1.00 49.69 176 SER A C 1
ATOM 1364 O O . SER A 1 176 ? 26.029 6.052 -5.285 1.00 49.69 176 SER A O 1
ATOM 1366 N N . LYS A 1 177 ? 26.655 5.198 -7.263 1.00 43.66 177 LYS A N 1
ATOM 1367 C CA . LYS A 1 177 ? 26.940 6.438 -7.987 1.00 43.66 177 LYS A CA 1
ATOM 1368 C C . LYS A 1 177 ? 25.889 6.818 -9.038 1.00 43.66 177 LYS A C 1
ATOM 1370 O O . LYS A 1 177 ? 26.108 7.820 -9.720 1.00 43.66 177 LYS A O 1
ATOM 1375 N N . VAL A 1 178 ? 24.769 6.092 -9.188 1.00 46.22 178 VAL A N 1
ATOM 1376 C CA . VAL A 1 178 ? 23.667 6.487 -10.092 1.00 46.22 178 VAL A CA 1
ATOM 1377 C C . VAL A 1 178 ? 22.932 7.684 -9.503 1.00 46.22 178 VAL A C 1
ATOM 1379 O O . VAL A 1 178 ? 21.849 7.602 -8.939 1.00 46.22 178 VAL A O 1
ATOM 1382 N N . ASN A 1 179 ? 23.552 8.835 -9.695 1.00 45.34 179 ASN A N 1
ATOM 1383 C CA . ASN A 1 179 ? 22.860 10.053 -10.007 1.00 45.34 179 ASN A CA 1
ATOM 1384 C C . ASN A 1 179 ? 22.987 10.232 -11.525 1.00 45.34 179 ASN A C 1
ATOM 1386 O O . ASN A 1 179 ? 23.925 10.869 -12.009 1.00 45.34 179 ASN A O 1
ATOM 1390 N N . ARG A 1 180 ? 22.074 9.609 -12.277 1.00 44.88 180 ARG A N 1
ATOM 1391 C CA . ARG A 1 180 ? 22.020 9.748 -13.738 1.00 44.88 180 ARG A CA 1
ATOM 1392 C C . ARG A 1 180 ? 21.323 11.037 -14.201 1.00 44.88 180 ARG A C 1
ATOM 1394 O O . ARG A 1 180 ? 20.918 11.094 -15.348 1.00 44.88 180 ARG A O 1
ATOM 1401 N N . SER A 1 181 ? 21.282 12.071 -13.349 1.00 43.59 181 SER A N 1
ATOM 1402 C CA . SER A 1 181 ? 20.985 13.451 -13.762 1.00 43.59 181 SER A CA 1
ATOM 1403 C C . SER A 1 181 ? 22.045 14.483 -13.314 1.00 43.59 181 SER A C 1
ATOM 1405 O O . SER A 1 181 ? 22.264 15.460 -14.018 1.00 43.59 181 SER A O 1
ATOM 1407 N N . THR A 1 182 ? 22.811 14.282 -12.231 1.00 41.09 182 THR A N 1
ATOM 1408 C CA . THR A 1 182 ? 23.801 15.287 -11.759 1.00 41.09 182 THR A CA 1
ATOM 1409 C C . THR A 1 182 ? 25.053 14.751 -11.027 1.00 41.09 182 THR A C 1
ATOM 1411 O O . THR A 1 182 ? 25.799 15.524 -10.424 1.00 41.09 182 THR A O 1
ATOM 1414 N N . GLY A 1 183 ? 25.376 13.451 -11.082 1.00 36.25 183 GLY A N 1
ATOM 1415 C CA . GLY A 1 183 ? 26.691 12.952 -10.631 1.00 36.25 183 GLY A CA 1
ATOM 1416 C C . GLY A 1 183 ? 27.053 13.166 -9.147 1.00 36.25 183 GLY A C 1
ATOM 1417 O O . GLY A 1 183 ? 28.236 13.176 -8.806 1.00 36.25 183 GLY A O 1
ATOM 1418 N N . ARG A 1 184 ? 26.079 13.330 -8.239 1.00 37.38 184 ARG A N 1
ATOM 1419 C CA . ARG A 1 184 ? 26.299 13.378 -6.776 1.00 37.38 184 ARG A CA 1
ATOM 1420 C C . ARG A 1 184 ? 25.160 12.740 -5.972 1.00 37.38 184 ARG A C 1
ATOM 1422 O O . ARG A 1 184 ? 24.004 13.093 -6.154 1.00 37.38 184 ARG A O 1
ATOM 1429 N N . LEU A 1 185 ? 25.489 11.909 -4.982 1.00 42.59 185 LEU A N 1
ATOM 1430 C CA . LEU A 1 185 ? 24.554 11.365 -3.973 1.00 42.59 185 LEU A CA 1
ATOM 1431 C C . LEU A 1 185 ? 23.702 12.433 -3.247 1.00 42.59 185 LEU A C 1
ATOM 1433 O O . LEU A 1 185 ? 22.689 12.108 -2.642 1.00 42.59 185 LEU A O 1
ATOM 1437 N N . ASN A 1 186 ? 24.084 13.710 -3.337 1.00 42.38 186 ASN A N 1
ATOM 1438 C CA . ASN A 1 186 ? 23.417 14.822 -2.663 1.00 42.38 186 ASN A CA 1
ATOM 1439 C C . ASN A 1 186 ? 22.228 15.421 -3.435 1.00 42.38 186 ASN A C 1
ATOM 1441 O O . ASN A 1 186 ? 21.533 16.258 -2.871 1.00 42.38 186 ASN A O 1
ATOM 1445 N N . ASP A 1 187 ? 21.975 15.014 -4.685 1.00 43.66 187 ASP A N 1
ATOM 1446 C CA . ASP A 1 187 ? 20.836 15.528 -5.473 1.00 43.66 187 ASP A CA 1
ATOM 1447 C C . ASP A 1 187 ? 19.582 14.644 -5.403 1.00 43.66 187 ASP A C 1
ATOM 1449 O O . ASP A 1 187 ? 18.504 15.042 -5.831 1.00 43.66 187 ASP A O 1
ATOM 1453 N N . VAL A 1 188 ? 19.673 13.479 -4.752 1.00 49.56 188 VAL A N 1
ATOM 1454 C CA . VAL A 1 188 ? 18.494 12.669 -4.385 1.00 49.56 188 VAL A CA 1
ATOM 1455 C C . VAL A 1 188 ? 17.554 13.466 -3.460 1.00 49.56 188 VAL A C 1
ATOM 1457 O O . VAL A 1 188 ? 16.351 13.221 -3.415 1.00 49.56 188 VAL A O 1
ATOM 1460 N N . ALA A 1 189 ? 18.091 14.484 -2.777 1.00 50.91 189 ALA A N 1
ATOM 1461 C CA . ALA A 1 189 ? 17.344 15.420 -1.948 1.00 50.91 189 ALA A CA 1
ATOM 1462 C C . ALA A 1 189 ? 16.541 16.483 -2.734 1.00 50.91 189 ALA A C 1
ATOM 1464 O O . ALA A 1 189 ? 15.730 17.170 -2.114 1.00 50.91 189 ALA A O 1
ATOM 1465 N N . 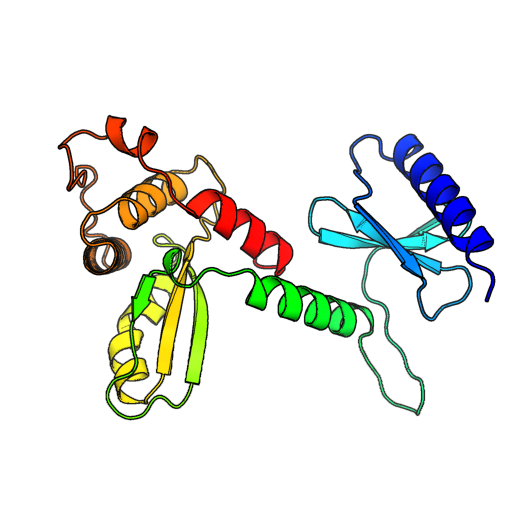SER A 1 190 ? 16.735 16.654 -4.052 1.00 60.47 190 SER A N 1
ATOM 1466 C CA . SER A 1 190 ? 16.150 17.784 -4.805 1.00 60.47 190 SER A C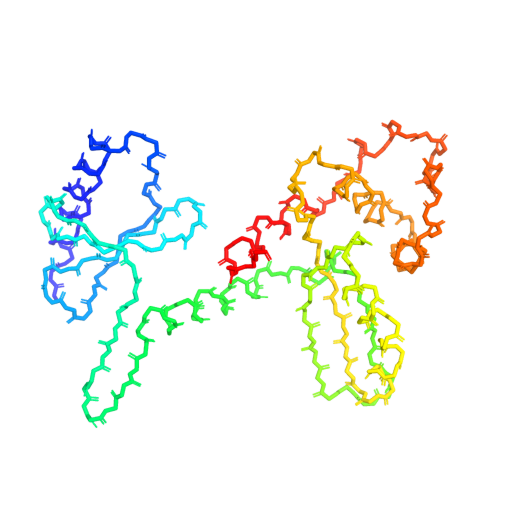A 1
ATOM 1467 C C . SER A 1 190 ? 14.995 17.419 -5.749 1.00 60.47 190 SER A C 1
ATOM 1469 O O . SER A 1 190 ? 14.268 18.306 -6.200 1.00 60.47 190 SER A O 1
ATOM 1471 N N . CYS A 1 191 ? 14.752 16.130 -6.007 1.00 77.94 191 CYS A N 1
ATOM 1472 C CA . CYS A 1 191 ? 13.686 15.678 -6.900 1.00 77.94 191 CYS A CA 1
ATOM 1473 C C . CYS A 1 191 ? 12.371 15.384 -6.147 1.00 77.94 191 CYS A C 1
ATOM 1475 O O . CYS A 1 191 ? 12.337 14.685 -5.127 1.00 77.94 191 CYS A O 1
ATOM 1477 N N . LYS A 1 192 ? 11.246 15.874 -6.684 1.00 85.81 192 LYS A N 1
ATOM 1478 C CA . LYS A 1 192 ? 9.907 15.518 -6.195 1.00 85.81 192 LYS A CA 1
ATOM 1479 C C . LYS A 1 192 ? 9.588 14.077 -6.604 1.00 85.81 192 LYS A C 1
ATOM 1481 O O . LYS A 1 192 ? 9.340 13.816 -7.776 1.00 85.81 192 LYS A O 1
ATOM 1486 N N . ASN A 1 193 ? 9.544 13.163 -5.636 1.00 89.81 193 ASN A N 1
ATOM 1487 C CA . ASN A 1 193 ? 9.290 11.737 -5.863 1.00 89.81 193 ASN A CA 1
ATOM 1488 C C . ASN A 1 193 ? 8.099 11.216 -5.029 1.00 89.81 193 ASN A C 1
ATOM 1490 O O . ASN A 1 193 ? 7.765 11.801 -3.993 1.00 89.81 193 ASN A O 1
ATOM 1494 N N . PRO A 1 194 ? 7.458 10.105 -5.440 1.00 94.44 194 PRO A N 1
ATOM 1495 C CA . PRO A 1 194 ? 6.299 9.562 -4.744 1.00 94.44 194 PRO A CA 1
ATOM 1496 C C . PRO A 1 194 ? 6.652 8.514 -3.675 1.00 94.44 194 PRO A C 1
ATOM 1498 O O . PRO A 1 194 ? 5.733 7.943 -3.096 1.00 94.44 194 PRO A O 1
ATOM 1501 N N . VAL A 1 195 ? 7.930 8.236 -3.374 1.00 93.94 195 VAL A N 1
ATOM 1502 C CA . VAL A 1 195 ? 8.328 7.040 -2.600 1.00 93.94 195 VAL A CA 1
ATOM 1503 C C . VAL A 1 195 ? 7.720 7.032 -1.196 1.00 93.94 195 VAL A C 1
ATOM 1505 O O . VAL A 1 195 ? 7.057 6.077 -0.790 1.00 93.94 195 VAL A O 1
ATOM 1508 N N . ALA A 1 196 ? 7.850 8.136 -0.456 1.00 92.56 196 ALA A N 1
ATOM 1509 C CA . ALA A 1 196 ? 7.264 8.246 0.881 1.00 92.56 196 ALA A CA 1
ATOM 1510 C C . ALA A 1 196 ? 5.722 8.237 0.857 1.00 92.56 196 ALA A C 1
ATOM 1512 O O . ALA A 1 196 ? 5.086 7.760 1.798 1.00 92.56 196 ALA A O 1
ATOM 1513 N N . LYS A 1 197 ? 5.103 8.776 -0.202 1.00 93.00 197 LYS A N 1
ATOM 1514 C CA . LYS A 1 197 ? 3.643 8.744 -0.400 1.00 93.00 197 LYS A CA 1
ATOM 1515 C C . LYS A 1 197 ? 3.173 7.309 -0.653 1.00 93.00 197 LYS A C 1
ATOM 1517 O O . LYS A 1 197 ? 2.233 6.857 -0.012 1.00 93.00 197 LYS A O 1
ATOM 1522 N N . GLN A 1 198 ? 3.859 6.585 -1.533 1.00 95.12 198 GLN A N 1
ATOM 1523 C CA . GLN A 1 198 ? 3.557 5.200 -1.891 1.00 95.12 198 GLN A CA 1
ATOM 1524 C C . GLN A 1 198 ? 3.786 4.238 -0.726 1.00 95.12 198 GLN A C 1
ATOM 1526 O O . GLN A 1 198 ? 2.968 3.350 -0.517 1.00 95.12 198 GLN A O 1
ATOM 1531 N N . TYR A 1 199 ? 4.825 4.450 0.086 1.00 93.81 199 TYR A N 1
ATOM 1532 C CA . TYR A 1 199 ? 5.027 3.673 1.307 1.00 93.81 199 TYR A CA 1
ATOM 1533 C C . TYR A 1 199 ? 3.833 3.801 2.266 1.00 93.81 199 TYR A C 1
ATOM 1535 O O . TYR A 1 199 ? 3.243 2.793 2.650 1.00 93.81 199 TYR A O 1
ATOM 1543 N N . ARG A 1 200 ? 3.414 5.038 2.580 1.00 90.25 200 ARG A N 1
ATOM 1544 C CA . ARG A 1 200 ? 2.237 5.294 3.433 1.00 90.25 200 ARG A CA 1
ATOM 1545 C C . ARG A 1 200 ? 0.960 4.717 2.836 1.00 90.25 200 ARG A C 1
ATOM 1547 O O . ARG A 1 200 ? 0.150 4.145 3.556 1.00 90.25 200 ARG A O 1
ATOM 1554 N N . LEU A 1 201 ? 0.798 4.826 1.518 1.00 90.88 201 LEU A N 1
ATOM 1555 C CA . LEU A 1 201 ? -0.318 4.205 0.818 1.00 90.88 201 LEU A CA 1
ATOM 1556 C C . LEU A 1 201 ? -0.311 2.684 1.029 1.00 90.88 201 LEU A C 1
ATOM 1558 O O . LEU A 1 201 ? -1.332 2.125 1.406 1.00 90.88 201 LEU A O 1
ATOM 1562 N N . GLY A 1 202 ? 0.835 2.018 0.872 1.00 91.69 202 GLY A N 1
ATOM 1563 C CA . GLY A 1 202 ? 0.971 0.584 1.138 1.00 91.69 202 GLY A CA 1
ATOM 1564 C C . GLY A 1 202 ? 0.551 0.199 2.558 1.00 91.69 202 GLY A C 1
ATOM 1565 O O . GLY A 1 202 ? -0.170 -0.782 2.726 1.00 91.69 202 GLY A O 1
ATOM 1566 N N . GLN A 1 203 ? 0.900 1.013 3.561 1.00 88.50 203 GLN A N 1
ATOM 1567 C CA . GLN A 1 203 ? 0.452 0.805 4.944 1.00 88.50 203 GLN A CA 1
ATOM 1568 C C . GLN A 1 203 ? -1.079 0.869 5.054 1.00 88.50 203 GLN A C 1
ATOM 1570 O O . GLN A 1 203 ? -1.686 -0.023 5.635 1.00 88.50 203 GLN A O 1
ATOM 1575 N N . GLN A 1 204 ? -1.722 1.844 4.401 1.00 85.06 204 GLN A N 1
ATOM 1576 C CA . GLN A 1 204 ? -3.189 1.951 4.362 1.00 85.06 204 GLN A CA 1
ATOM 1577 C C . GLN A 1 204 ? -3.863 0.792 3.607 1.00 85.06 204 GLN A C 1
ATOM 1579 O O . GLN A 1 204 ? -4.992 0.419 3.922 1.00 85.06 204 GLN A O 1
ATOM 1584 N N . PHE A 1 205 ? -3.181 0.192 2.626 1.00 87.50 205 PHE A N 1
ATOM 1585 C CA . PHE A 1 205 ? -3.632 -1.043 1.976 1.00 87.50 205 PHE A CA 1
ATOM 1586 C C . PHE A 1 205 ? -3.469 -2.284 2.873 1.00 87.50 205 PHE A C 1
ATOM 1588 O O . PHE A 1 205 ? -4.076 -3.321 2.581 1.00 87.50 205 PHE A O 1
ATOM 1595 N N . GLY A 1 206 ? -2.702 -2.193 3.962 1.00 84.94 206 GLY A N 1
ATOM 1596 C CA . GLY A 1 206 ? -2.363 -3.311 4.844 1.00 84.94 206 GLY A CA 1
ATOM 1597 C C . GLY A 1 206 ? -1.183 -4.149 4.346 1.00 84.94 206 GLY A C 1
ATOM 1598 O O . GLY A 1 206 ? -1.114 -5.337 4.646 1.00 84.94 206 GLY A O 1
ATOM 1599 N N . VAL A 1 207 ? -0.287 -3.565 3.544 1.00 89.81 207 VAL A N 1
ATOM 1600 C CA . VAL A 1 207 ? 0.982 -4.200 3.155 1.00 89.81 207 VAL A CA 1
ATOM 1601 C C . VAL A 1 207 ? 1.941 -4.175 4.347 1.00 89.81 207 VAL A C 1
ATOM 1603 O O . VAL A 1 207 ? 2.047 -3.157 5.032 1.00 89.81 207 VAL A O 1
ATOM 1606 N N . THR A 1 208 ? 2.649 -5.284 4.568 1.00 81.38 208 THR A N 1
ATOM 1607 C CA . THR A 1 208 ? 3.599 -5.492 5.676 1.00 81.38 208 THR A CA 1
ATOM 1608 C C . THR A 1 208 ? 4.941 -5.995 5.175 1.00 81.38 208 THR A C 1
ATOM 1610 O O . THR A 1 208 ? 4.924 -6.873 4.279 1.00 81.38 208 THR A O 1
#

Solvent-accessible surface area (backbone atoms only — not comparable to full-atom values): 11810 Å² total; per-residue (Å²): 132,72,76,71,59,57,62,57,33,46,52,37,28,51,54,39,43,36,70,78,39,74,86,59,49,80,71,47,74,41,84,47,98,49,87,60,36,30,41,35,27,33,82,69,60,52,60,36,38,26,35,54,73,26,84,46,71,52,77,78,78,51,71,42,56,72,94,82,40,86,41,58,52,50,57,53,51,49,50,54,52,44,56,54,55,60,70,71,57,60,73,89,71,39,53,67,48,68,33,44,82,68,73,75,46,78,47,79,40,79,38,30,67,86,36,70,68,46,31,53,52,58,72,44,41,69,59,40,10,65,70,4,31,25,43,29,39,37,43,34,37,88,79,36,81,92,24,76,56,30,54,52,50,44,36,21,67,62,29,86,52,36,63,60,39,44,54,32,34,46,71,70,61,54,53,94,69,61,32,74,83,75,72,40,85,74,55,67,80,73,57,95,65,54,48,70,59,34,32,54,48,37,38,64,68,68,58,132

Secondary structure (DSSP, 8-state):
--THHHHHHHHHHHHHHHHH-TT--EEEEEE-SSTTEEEEEETT--EEEEETTSS-EEES--EE-GGG--EEHHHHHHHHHHHHHHHT--GGGSEEEPPSSS--EEEEEEE-TT-HHHHHHHHHHHHHHHTTEEEEEEE--TT-TTSHHHHHHHHHHTSSSHHHHHHHHHHT---TT--TTTS-TTSTTTS--SHHHHHHHHHHHT--

Foldseek 3Di:
DDPVLVVVLVVQLQVLCCVVPVPWAFPDWADDPDPQWIWTATLLRATWIAGSRNPDIDHDWDWDCPPNDTDTPRVVVLVVVVVVLVVVDDQLQWDKDFADDAAPEEDEDAAFLPDPVSLVVVVCSVVCSPVRYMYIYAYAHVVADPDPRNLLLLLLQQAPHNNVSSNCSSVVNNPPQPPNPPRDSVCSVPDDHCRNVSNSSCSNSVHD

Mean predicted aligned error: 8.22 Å

pLDDT: mean 86.64, std 14.61, range [36.25, 98.69]

Sequence (208 aa):
MPVFAIAEVEQNIESALKKAVPQLEVVSVAETPVGGIYQVHDQSGQAIFVSSNGEYFFTGELYSTIGGRLENISEKERQAKRGELLKSIEASELITYKAKGEEKAQIKVFTDIDCGYCRKLHREIPKMNELGITVSYMSFPRAGVNSASYDKLTSVWCADDSLEAMNEAKEGRLDSKVNRSTGRLNDVASCKNPVAKQYRLGQQFGVT

Radius of gyration: 21.62 Å; Cα contacts (8 Å, |Δi|>4): 296; chains: 1; bounding box: 59×37×56 Å

Nearest PDB structures (foldseek):
  4i5q-assembly1_B  TM=7.191E-01  e=1.846E-16  Salmonella enterica subsp. enterica serovar Typhimurium str. LT2
  4ilf-assembly1_B  TM=7.268E-01  e=6.338E-16  Salmonella enterica subsp. enterica serovar Typhimurium str. LT2
  4npb-assembly1_B  TM=7.339E-01  e=7.559E-16  Yersinia pestis CO92
  1eej-assembly1_A  TM=7.362E-01  e=1.530E-15  Escherichia coli
  9dcg-assembly2_B  TM=8.567E-01  e=2.566E-09  Vibrio cholerae O1 biovar El Tor str. N16961